Protein AF-A0A7K1BAT6-F1 (afdb_monomer_lite)

pLDDT: mean 83.63, std 21.94, range [30.84, 98.62]

Radius of gyration: 28.7 Å; chains: 1; bounding box: 56×89×95 Å

Secondary structure (DSSP, 8-state):
----------------------------PPP-------SS-S-SSPPPHHHHHHHHHHHHHHHTT---S---HHHHHHHHHHHHHT--HHHHHHH-TT--HHHHHHHHHHHHHHHHHHHHHHHHHHH---HHHHHHHHHHHTTT-HHHHHHHHTTTT-HHHHHHHHHHHHHHHHHHHHHHHHHHHHHHHTTT-HHHHHHHHHHH--TTS-SGGG-TT---SSGGG--HHHHHHHHT--HHHHHT--

Sequence (246 aa):
MSTRIIEPTQRRSSSTRAVAGARTTRPTVPPVQVEVASPWSGRQAPCTDAEELAFVAELEVLSGDHDVEQFERRDVTVLITALRCGLTPDELLAQAPGVKPHHLLAAHRELEGRRLLAEHAWRTIALDPSPLAFETFAPCAAELLPAVVSQLVTVMHDTPRLVAATEDAVEQVTRTTRRVQMLERRLAESLGDPHRSREIGTLLYDVRGQGAWSLPTYLPPRVGTLVPLRLAALLGDDITAVRRAS

Foldseek 3Di:
DDDDDDDDDDDDDDDDDDPPPPPPDDPPPPPDPLPPPDPADALSFADFPVLLVVQLVVLPVQCPPPDLQDADPVLLVLLLSCRLRSHHPVSSCVVPVPHRSSRNNSSQVLLVVLLVLLVVLLVQCLVPVALVSLVVRLLSVCLQQVPLSVVLVVCSVPSVVSNVSSPVLVVLLVVLQVVLVVLSVQLVVCVVPSSSNSVSRVQQDDPVLNHSLSPNSHRDPGSNSDDPSSSCSSVVNPVVVVVVVD

Structure (mmCIF, N/CA/C/O backbone):
data_AF-A0A7K1BAT6-F1
#
_entry.id   AF-A0A7K1BAT6-F1
#
loop_
_atom_site.group_PDB
_atom_site.id
_atom_site.type_symbol
_atom_site.label_atom_id
_atom_site.label_alt_id
_atom_site.label_comp_id
_atom_site.label_asym_id
_atom_site.label_entity_id
_atom_site.label_seq_id
_atom_site.pdbx_PDB_ins_code
_atom_site.Cartn_x
_atom_site.Cartn_y
_atom_site.Cartn_z
_atom_site.occupancy
_atom_site.B_iso_or_equiv
_atom_site.auth_seq_id
_atom_site.auth_comp_id
_atom_site.auth_asym_id
_atom_site.auth_atom_id
_atom_site.pdbx_PDB_model_num
ATOM 1 N N . MET A 1 1 ? -31.871 66.823 -68.679 1.00 35.50 1 MET A N 1
ATOM 2 C CA . MET A 1 1 ? -31.932 68.111 -67.954 1.00 35.50 1 MET A CA 1
ATOM 3 C C . MET A 1 1 ? -31.509 67.831 -66.517 1.00 35.50 1 MET A C 1
ATOM 5 O O . MET A 1 1 ? -32.155 67.008 -65.891 1.00 35.50 1 MET A O 1
ATOM 9 N N . SER A 1 2 ? -30.250 68.132 -66.157 1.00 30.84 2 SER A N 1
ATOM 10 C CA . SER A 1 2 ? -29.861 69.228 -65.227 1.00 30.84 2 SER A CA 1
ATOM 11 C C . SER A 1 2 ? -30.688 69.197 -63.938 1.00 30.84 2 SER A C 1
ATOM 13 O O . SER A 1 2 ? -31.898 69.328 -64.027 1.00 30.84 2 SER A O 1
ATOM 15 N N . THR A 1 3 ? -30.148 68.967 -62.737 1.00 31.91 3 THR A N 1
ATOM 16 C CA . THR A 1 3 ? -29.016 69.638 -62.046 1.00 31.91 3 THR A CA 1
ATOM 17 C C . THR A 1 3 ? -28.682 68.789 -60.793 1.00 31.91 3 THR A C 1
ATOM 19 O O . THR A 1 3 ? -29.608 68.316 -60.150 1.00 31.91 3 THR A O 1
ATOM 22 N N . ARG A 1 4 ? -27.450 68.342 -60.499 1.00 32.19 4 ARG A N 1
ATOM 23 C CA . ARG A 1 4 ? -26.239 69.028 -59.987 1.00 32.19 4 ARG A CA 1
ATOM 24 C C . ARG A 1 4 ? -26.256 69.443 -58.482 1.00 32.19 4 ARG A C 1
ATOM 26 O O . ARG A 1 4 ? -26.903 70.416 -58.135 1.00 32.19 4 ARG A O 1
ATOM 33 N N . ILE A 1 5 ? -25.346 68.786 -57.732 1.00 34.28 5 ILE A N 1
ATOM 34 C CA . ILE A 1 5 ? -24.382 69.277 -56.701 1.00 34.28 5 ILE A CA 1
ATOM 35 C C . ILE A 1 5 ? -24.845 69.435 -55.220 1.00 34.28 5 ILE A C 1
ATOM 37 O O . ILE A 1 5 ? -25.839 70.090 -54.935 1.00 34.28 5 ILE A O 1
ATOM 41 N N . ILE A 1 6 ? -23.992 68.920 -54.306 1.00 34.94 6 ILE A N 1
ATOM 42 C CA . ILE A 1 6 ? -23.336 69.558 -53.119 1.00 34.94 6 ILE A CA 1
ATOM 43 C C . ILE A 1 6 ? -23.386 68.658 -51.851 1.00 34.94 6 ILE A C 1
ATOM 45 O O . ILE A 1 6 ? -24.377 68.635 -51.131 1.00 34.94 6 ILE A O 1
ATOM 49 N N . GLU A 1 7 ? -22.277 67.964 -51.547 1.00 35.50 7 GLU A N 1
ATOM 50 C CA . GLU A 1 7 ? -21.770 67.726 -50.167 1.00 35.50 7 GLU A CA 1
ATOM 51 C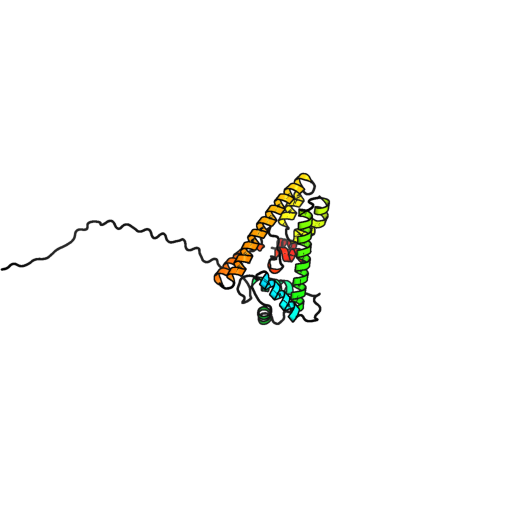 C . GLU A 1 7 ? -21.131 69.034 -49.628 1.00 35.50 7 GLU A C 1
ATOM 53 O O . GLU A 1 7 ? -20.790 69.851 -50.487 1.00 35.50 7 GLU A O 1
ATOM 58 N N . PRO A 1 8 ? -20.825 69.271 -48.318 1.00 46.69 8 PRO A N 1
ATOM 59 C CA . PRO A 1 8 ? -20.655 68.328 -47.187 1.00 46.69 8 PRO A CA 1
ATOM 60 C C . PRO A 1 8 ? -21.167 68.858 -45.805 1.00 46.69 8 PRO A C 1
ATOM 62 O O . PRO A 1 8 ? -21.699 69.960 -45.694 1.00 46.69 8 PRO A O 1
ATOM 65 N N . THR A 1 9 ? -20.865 68.125 -44.715 1.00 32.06 9 THR A N 1
ATOM 66 C CA . THR A 1 9 ? -20.215 68.612 -43.455 1.00 32.06 9 THR A CA 1
ATOM 67 C C . THR A 1 9 ? -20.871 68.160 -42.128 1.00 32.06 9 THR A C 1
ATOM 69 O O . THR A 1 9 ? -21.926 68.624 -41.724 1.00 32.06 9 THR A O 1
ATOM 72 N N . GLN A 1 10 ? -20.121 67.294 -41.433 1.00 32.94 10 GLN A N 1
ATOM 73 C CA . GLN A 1 10 ? -19.913 67.115 -39.982 1.00 32.94 10 GLN A CA 1
ATOM 74 C C . GLN A 1 10 ? -21.056 66.851 -38.975 1.00 32.94 10 GLN A C 1
ATOM 76 O O . GLN A 1 10 ? -21.812 67.719 -38.564 1.00 32.94 10 GLN A O 1
ATOM 81 N N . ARG A 1 11 ? -20.930 65.644 -38.396 1.00 34.03 11 ARG A N 1
ATOM 82 C CA . ARG A 1 11 ? -20.866 65.302 -36.958 1.00 34.03 11 ARG A CA 1
ATOM 83 C C . ARG A 1 11 ? -21.860 65.990 -36.013 1.00 34.03 11 ARG A C 1
ATOM 85 O O . ARG A 1 11 ? -21.594 67.073 -35.504 1.00 34.03 11 ARG A O 1
ATOM 92 N N . ARG A 1 12 ? -22.788 65.182 -35.489 1.00 32.03 12 ARG A N 1
ATOM 93 C CA . ARG A 1 12 ? -22.928 65.036 -34.032 1.00 32.03 12 ARG A CA 1
ATOM 94 C C . ARG A 1 12 ? -23.423 63.646 -33.642 1.00 32.03 12 ARG A C 1
ATOM 96 O O . ARG A 1 12 ? -24.387 63.115 -34.178 1.00 32.03 12 ARG A O 1
ATOM 103 N N . SER A 1 13 ? -22.668 63.083 -32.713 1.00 34.34 13 SER A N 1
ATOM 104 C CA . SER A 1 13 ? -22.773 61.777 -32.087 1.00 34.34 13 SER A CA 1
ATOM 105 C C . SER A 1 13 ? -24.175 61.475 -31.567 1.00 34.34 13 SER A C 1
ATOM 107 O O . SER A 1 13 ? -24.730 62.254 -30.799 1.00 34.34 13 SER A O 1
ATOM 109 N N . SER A 1 14 ? -24.706 60.305 -31.918 1.00 34.16 14 SER A N 1
ATOM 110 C CA . SER A 1 14 ? -25.836 59.692 -31.222 1.00 34.16 14 SER A CA 1
ATOM 111 C C . SER A 1 14 ? -25.469 58.254 -30.875 1.00 34.16 14 SER A C 1
ATOM 113 O O . SER A 1 14 ? -25.331 57.384 -31.731 1.00 34.16 14 SER A O 1
ATOM 115 N N . SER A 1 15 ? -25.218 58.087 -29.579 1.00 35.88 15 SER A N 1
ATOM 116 C CA . SER A 1 15 ? -25.031 56.855 -28.821 1.00 35.88 15 SER A CA 1
ATOM 117 C C . SER A 1 15 ? -25.858 55.688 -29.367 1.00 35.88 15 SER A C 1
ATOM 119 O O . SER A 1 15 ? -27.083 55.683 -29.254 1.00 35.88 15 SER A O 1
ATOM 121 N N . THR A 1 16 ? -25.182 54.684 -29.932 1.00 36.38 16 THR A N 1
ATOM 122 C CA . THR A 1 16 ? -25.781 53.373 -30.189 1.00 36.38 16 THR A CA 1
ATOM 123 C C . THR A 1 16 ? -25.205 52.382 -29.190 1.00 36.38 16 THR A C 1
ATOM 125 O O . THR A 1 16 ? -24.005 52.127 -29.129 1.00 36.38 16 THR A O 1
ATOM 128 N N . ARG A 1 17 ? -26.118 51.875 -28.370 1.00 37.28 17 ARG A N 1
ATOM 129 C CA . ARG A 1 17 ? -25.975 50.883 -27.311 1.00 37.28 17 ARG A CA 1
ATOM 130 C C . ARG A 1 17 ? -25.356 49.598 -27.883 1.00 37.28 17 ARG A C 1
ATOM 132 O O . ARG A 1 17 ? -26.054 48.806 -28.508 1.00 37.28 17 ARG A O 1
ATOM 139 N N . ALA A 1 18 ? -24.057 49.386 -27.680 1.00 34.47 18 ALA A N 1
ATOM 140 C CA . ALA A 1 18 ? -23.429 48.094 -27.939 1.00 34.47 18 ALA A CA 1
ATOM 141 C C . ALA A 1 18 ? -23.665 47.190 -26.724 1.00 34.47 18 ALA A C 1
ATOM 143 O O . ALA A 1 18 ? -23.174 47.451 -25.626 1.00 34.47 18 ALA A O 1
ATOM 144 N N . VAL A 1 19 ? -24.470 46.148 -26.920 1.00 39.31 19 VAL A N 1
ATOM 145 C CA . VAL A 1 19 ? -24.666 45.065 -25.957 1.00 39.31 19 VAL A CA 1
ATOM 146 C C . VAL A 1 19 ? -23.316 44.384 -25.757 1.00 39.31 19 VAL A C 1
ATOM 148 O O . VAL A 1 19 ? -22.796 43.732 -26.662 1.00 39.31 19 VAL A O 1
ATOM 151 N N . ALA A 1 20 ? -22.733 44.568 -24.575 1.00 34.16 20 ALA A N 1
ATOM 152 C CA . ALA A 1 20 ? -21.575 43.816 -24.132 1.00 34.16 20 ALA A CA 1
ATOM 153 C C . ALA A 1 20 ? -21.983 42.342 -24.011 1.00 34.16 20 ALA A C 1
ATOM 155 O O . ALA A 1 20 ? -22.603 41.929 -23.032 1.00 34.16 20 ALA A O 1
ATOM 156 N N . GLY A 1 21 ? -21.657 41.549 -25.031 1.00 36.16 21 GLY A N 1
ATOM 157 C CA . GLY A 1 21 ? -21.620 40.101 -24.912 1.00 36.16 21 GLY A CA 1
ATOM 158 C C . GLY A 1 21 ? -20.542 39.754 -23.896 1.00 36.16 21 GLY A C 1
ATOM 159 O O . GLY A 1 21 ? -19.356 39.748 -24.225 1.00 36.16 21 GLY A O 1
ATOM 160 N N . ALA A 1 22 ? -20.952 39.521 -22.651 1.00 37.78 22 ALA A N 1
ATOM 161 C CA . ALA A 1 22 ? -20.097 38.977 -21.616 1.00 37.78 22 ALA A CA 1
ATOM 162 C C . ALA A 1 22 ? -19.615 37.598 -22.082 1.00 37.78 22 ALA A C 1
ATOM 164 O O . ALA A 1 22 ? -20.299 36.589 -21.924 1.00 37.78 22 ALA A O 1
ATOM 165 N N . ARG A 1 23 ? -18.433 37.556 -22.704 1.00 42.53 23 ARG A N 1
ATOM 166 C CA . ARG A 1 23 ? -17.649 36.330 -22.817 1.00 42.53 23 ARG A CA 1
ATOM 167 C C . ARG A 1 23 ? -17.314 35.925 -21.391 1.00 42.53 23 ARG A C 1
ATOM 169 O O . ARG A 1 23 ? -16.384 36.460 -20.797 1.00 42.53 23 ARG A O 1
ATOM 176 N N . THR A 1 24 ? -18.101 35.010 -20.837 1.00 39.34 24 THR A N 1
ATOM 177 C CA . THR A 1 24 ? -17.742 34.278 -19.630 1.00 39.34 24 THR A CA 1
ATOM 178 C C . THR A 1 24 ? -16.468 33.511 -19.962 1.00 39.34 24 THR A C 1
ATOM 180 O O . THR A 1 24 ? -16.500 32.456 -20.596 1.00 39.34 24 THR A O 1
ATOM 183 N N . THR A 1 25 ? -15.318 34.089 -19.625 1.00 44.50 25 THR A N 1
ATOM 184 C CA . THR A 1 25 ? -14.053 33.369 -19.617 1.00 44.50 25 THR A CA 1
ATOM 185 C C . THR A 1 25 ? -14.238 32.216 -18.645 1.00 44.50 25 THR A C 1
ATOM 187 O O . THR A 1 25 ? -14.434 32.432 -17.449 1.00 44.50 25 THR A O 1
ATOM 190 N N . ARG A 1 26 ? -14.256 30.978 -19.163 1.00 43.03 26 ARG A N 1
ATOM 191 C CA . ARG A 1 26 ? -14.139 29.794 -18.308 1.00 43.03 26 ARG A CA 1
ATOM 192 C C . ARG A 1 26 ? -12.934 30.035 -17.397 1.00 43.03 26 ARG A C 1
ATOM 194 O O . ARG A 1 26 ? -11.891 30.417 -17.932 1.00 43.03 26 ARG A O 1
ATOM 201 N N . PRO A 1 27 ? -13.050 29.846 -16.073 1.00 41.28 27 PRO A N 1
ATOM 202 C CA . PRO A 1 27 ? -11.877 29.876 -15.224 1.00 41.28 27 PRO A CA 1
ATOM 203 C C . PRO A 1 27 ? -10.922 28.807 -15.753 1.00 41.28 27 PRO A C 1
ATOM 205 O O . PRO A 1 27 ? -11.223 27.614 -15.726 1.00 41.28 27 PRO A O 1
ATOM 208 N N . THR A 1 28 ? -9.807 29.249 -16.329 1.00 43.84 28 THR A N 1
ATOM 209 C CA . THR A 1 28 ? -8.662 28.395 -16.612 1.00 43.84 28 THR A CA 1
ATOM 210 C C . THR A 1 28 ? -8.191 27.886 -15.266 1.00 43.84 28 THR A C 1
ATOM 212 O O . THR A 1 28 ? -7.603 28.637 -14.489 1.00 43.84 28 THR A O 1
ATOM 215 N N . VAL A 1 29 ? -8.523 26.630 -14.970 1.00 51.09 29 VAL A N 1
ATOM 216 C CA . VAL A 1 29 ? -7.901 25.892 -13.875 1.00 51.09 29 VAL A CA 1
ATOM 217 C C . VAL A 1 29 ? -6.394 25.988 -14.127 1.00 51.09 29 VAL A C 1
ATOM 219 O O . VAL A 1 29 ? -5.963 25.645 -15.233 1.00 51.09 29 VAL A O 1
ATOM 222 N N . PRO A 1 30 ? -5.601 26.542 -13.193 1.00 44.84 30 PRO A N 1
ATOM 223 C CA . PRO A 1 30 ? -4.157 26.572 -13.365 1.00 44.84 30 PRO A CA 1
ATOM 224 C C . PRO A 1 30 ? -3.672 25.134 -13.590 1.00 44.84 30 PRO A C 1
ATOM 226 O O . PRO A 1 30 ? -4.232 24.218 -12.981 1.00 44.84 30 PRO A O 1
ATOM 229 N N . PRO A 1 31 ? -2.682 24.904 -14.471 1.00 44.91 31 PRO A N 1
ATOM 230 C CA . PRO A 1 31 ? -2.140 23.567 -14.653 1.00 44.91 31 PRO A CA 1
ATOM 231 C C . PRO A 1 31 ? -1.699 23.054 -13.284 1.00 44.91 31 PRO A C 1
ATOM 233 O O . PRO A 1 31 ? -0.915 23.716 -12.599 1.00 44.91 31 PRO A O 1
ATOM 236 N N . VAL A 1 32 ? -2.251 21.912 -12.865 1.00 48.56 32 VAL A N 1
ATOM 237 C CA . VAL A 1 32 ? -1.780 21.202 -11.675 1.00 48.56 32 VAL A CA 1
ATOM 238 C C . VAL A 1 32 ? -0.284 21.006 -11.887 1.00 48.56 32 VAL A C 1
ATOM 240 O O . VAL A 1 32 ? 0.120 20.381 -12.868 1.00 48.56 32 VAL A O 1
ATOM 243 N N . GLN A 1 33 ? 0.546 21.621 -11.043 1.00 47.25 33 GLN A N 1
ATOM 244 C CA . GLN A 1 33 ? 1.983 21.386 -11.088 1.00 47.25 33 GLN A CA 1
ATOM 245 C C . GLN A 1 33 ? 2.201 19.914 -10.740 1.00 47.25 33 GLN A C 1
ATOM 247 O O . GLN A 1 33 ? 2.019 19.498 -9.600 1.00 47.25 33 GLN A O 1
ATOM 252 N N . VAL A 1 34 ? 2.511 19.122 -11.764 1.00 51.53 34 VAL A N 1
ATOM 253 C CA . VAL A 1 34 ? 2.829 17.702 -11.644 1.00 51.53 34 VAL A CA 1
ATOM 254 C C . VAL A 1 34 ? 4.241 17.608 -11.069 1.00 51.53 34 VAL A C 1
ATOM 256 O O . VAL A 1 34 ? 5.221 17.574 -11.807 1.00 51.53 34 VAL A O 1
ATOM 259 N N . GLU A 1 35 ? 4.355 17.619 -9.744 1.00 53.50 35 GLU A N 1
ATOM 260 C CA . GLU A 1 35 ? 5.605 17.337 -9.033 1.00 53.50 35 GLU A CA 1
ATOM 261 C C . GLU A 1 35 ? 5.638 15.856 -8.639 1.00 53.50 35 GLU A C 1
ATOM 263 O O . GLU A 1 35 ? 5.532 15.498 -7.470 1.00 53.50 35 GLU A O 1
ATOM 268 N N . VAL A 1 36 ? 5.814 14.959 -9.614 1.00 52.50 36 VAL A N 1
ATOM 269 C CA . VAL A 1 36 ? 6.407 13.655 -9.290 1.00 52.50 36 VAL A CA 1
ATOM 270 C C . VAL A 1 36 ? 7.905 13.911 -9.188 1.00 52.50 36 VAL A C 1
ATOM 272 O O . VAL A 1 36 ? 8.627 13.864 -10.177 1.00 52.50 36 VAL A O 1
ATOM 275 N N . ALA A 1 37 ? 8.371 14.307 -8.003 1.00 52.00 37 ALA A N 1
ATOM 276 C CA . ALA A 1 37 ? 9.799 14.452 -7.745 1.00 52.00 37 ALA A CA 1
ATOM 277 C C . ALA A 1 37 ? 10.422 13.054 -7.763 1.00 52.00 37 ALA A C 1
ATOM 279 O O . ALA A 1 37 ? 10.448 12.349 -6.755 1.00 52.00 37 ALA A O 1
ATOM 280 N N . SER A 1 38 ? 10.879 12.642 -8.938 1.00 64.56 38 SER A N 1
ATOM 281 C CA . SER A 1 38 ? 11.686 11.452 -9.107 1.00 64.56 38 SER A CA 1
ATOM 282 C C . SER A 1 38 ? 12.944 11.800 -9.890 1.00 64.56 38 SER A C 1
ATOM 284 O O . SER A 1 38 ? 12.857 12.516 -10.890 1.00 64.56 38 SER A O 1
ATOM 286 N N . PRO A 1 39 ? 14.116 11.288 -9.476 1.00 67.56 39 PRO A N 1
ATOM 287 C CA . PRO A 1 39 ? 15.330 11.394 -10.274 1.00 67.56 39 PRO A CA 1
ATOM 288 C C . PRO A 1 39 ? 15.266 10.560 -11.566 1.00 67.56 39 PRO A C 1
ATOM 290 O O . PRO A 1 39 ? 16.213 10.601 -12.347 1.00 67.56 39 PRO A O 1
ATOM 293 N N . TRP A 1 40 ? 14.198 9.783 -11.789 1.00 80.06 40 TRP A N 1
ATOM 294 C CA . TRP A 1 40 ? 14.102 8.818 -12.883 1.00 80.06 40 TRP A CA 1
ATOM 295 C C . TRP A 1 40 ? 13.199 9.278 -14.020 1.00 80.06 40 TRP A C 1
ATOM 297 O O . TRP A 1 40 ? 12.115 9.829 -13.807 1.00 80.06 40 TRP A O 1
ATOM 307 N N . SER A 1 41 ? 13.623 8.993 -15.249 1.00 78.75 41 SER A N 1
ATOM 308 C CA . SER A 1 41 ? 12.939 9.359 -16.487 1.00 78.75 41 SER A CA 1
ATOM 309 C C . SER A 1 41 ? 11.839 8.356 -16.854 1.00 78.75 41 SER A C 1
ATOM 311 O O . SER A 1 41 ? 11.892 7.731 -17.908 1.00 78.75 41 SER A O 1
ATOM 313 N N . GLY A 1 42 ? 10.851 8.186 -15.971 1.00 79.38 42 GLY A N 1
ATOM 314 C CA . GLY A 1 42 ? 9.664 7.353 -16.209 1.00 79.38 42 GLY A CA 1
ATOM 315 C C . GLY A 1 42 ? 8.466 8.112 -16.784 1.00 79.38 42 GLY A C 1
ATOM 316 O O . GLY A 1 42 ? 8.535 9.318 -17.047 1.00 79.38 42 GLY A O 1
ATOM 317 N N . ARG A 1 43 ? 7.317 7.425 -16.891 1.00 84.38 43 ARG A N 1
ATOM 318 C CA . ARG A 1 43 ? 6.019 8.008 -17.300 1.00 84.38 43 ARG A CA 1
ATOM 319 C C . ARG A 1 43 ? 5.584 9.178 -16.405 1.00 84.38 43 ARG A C 1
ATOM 321 O O . ARG A 1 43 ? 4.790 10.019 -16.838 1.00 84.38 43 ARG A O 1
ATOM 328 N N . GLN A 1 44 ? 6.152 9.270 -15.199 1.00 81.25 44 GLN A N 1
ATOM 329 C CA . GLN A 1 44 ? 5.767 10.206 -14.135 1.00 81.25 44 GLN A CA 1
ATOM 330 C C . GLN A 1 44 ? 4.332 9.957 -13.653 1.00 81.25 44 GLN A C 1
ATOM 332 O O . GLN A 1 44 ? 3.609 10.876 -13.279 1.00 81.25 44 GLN A O 1
ATOM 337 N N . ALA A 1 45 ? 3.909 8.697 -13.702 1.00 89.44 45 ALA A N 1
ATOM 338 C CA . ALA A 1 45 ? 2.681 8.203 -13.107 1.00 89.44 45 ALA A CA 1
ATOM 339 C C . ALA A 1 45 ? 2.959 6.793 -12.574 1.00 89.44 45 ALA A C 1
ATOM 341 O O . ALA A 1 45 ? 3.735 6.078 -13.215 1.00 89.44 45 ALA A O 1
ATOM 342 N N . PRO A 1 46 ? 2.338 6.376 -11.460 1.00 93.50 46 PRO A N 1
ATOM 343 C CA . PRO A 1 46 ? 2.597 5.059 -10.904 1.00 93.50 46 PRO A CA 1
ATOM 344 C C . PRO A 1 46 ? 2.233 3.905 -11.846 1.00 93.50 46 PRO A C 1
ATOM 346 O O . PRO A 1 46 ? 1.462 4.068 -12.797 1.00 93.50 46 PRO A O 1
ATOM 349 N N . CYS A 1 47 ? 2.784 2.729 -11.562 1.00 94.81 47 CYS A N 1
ATOM 350 C CA . CYS A 1 47 ? 2.368 1.467 -12.145 1.00 94.81 47 CYS A CA 1
ATOM 351 C C . CYS A 1 47 ? 0.933 1.150 -11.720 1.00 94.81 47 CYS A C 1
ATOM 353 O O . CYS A 1 47 ? 0.537 1.286 -10.553 1.00 94.81 47 CYS A O 1
ATOM 355 N N . THR A 1 48 ? 0.172 0.667 -12.689 1.00 96.50 48 THR A N 1
ATOM 356 C CA . THR A 1 48 ? -1.078 -0.053 -12.456 1.00 96.50 48 THR A CA 1
ATOM 357 C C . THR A 1 48 ? -0.815 -1.385 -11.748 1.00 96.50 48 THR A C 1
ATOM 359 O O . THR A 1 48 ? 0.329 -1.811 -11.586 1.00 96.50 48 THR A O 1
ATOM 362 N N . ASP A 1 49 ? -1.881 -2.055 -11.316 1.00 96.12 49 ASP A N 1
ATOM 363 C CA . ASP A 1 49 ? -1.800 -3.408 -10.758 1.00 96.12 49 ASP A CA 1
ATOM 364 C C . ASP A 1 49 ? -1.195 -4.416 -11.750 1.00 96.12 49 ASP A C 1
ATOM 366 O O . ASP A 1 49 ? -0.314 -5.190 -11.384 1.00 96.12 49 ASP A O 1
ATOM 370 N N . ALA A 1 50 ? -1.617 -4.362 -13.013 1.00 97.12 50 ALA A N 1
ATOM 371 C CA . ALA A 1 50 ? -1.124 -5.219 -14.081 1.00 97.12 50 ALA A CA 1
ATOM 372 C C . ALA A 1 50 ? 0.357 -4.962 -14.389 1.00 97.12 50 ALA A C 1
ATOM 374 O O . ALA A 1 50 ? 1.110 -5.908 -14.608 1.00 97.12 50 ALA A O 1
ATOM 375 N N . GLU A 1 51 ? 0.790 -3.700 -14.377 1.00 97.31 51 GLU A N 1
ATOM 376 C CA . GLU A 1 51 ? 2.198 -3.346 -14.589 1.00 97.31 51 GLU A CA 1
ATOM 377 C C . GLU A 1 51 ? 3.082 -3.759 -13.413 1.00 97.31 51 GLU A C 1
ATOM 379 O O . GLU A 1 51 ? 4.181 -4.248 -13.638 1.00 97.31 51 GLU A O 1
ATOM 384 N N . GLU A 1 52 ? 2.619 -3.611 -12.168 1.00 98.31 52 GLU A N 1
ATOM 385 C CA . GLU A 1 52 ? 3.358 -4.110 -11.000 1.00 98.31 52 GLU A CA 1
ATOM 386 C C . GLU A 1 52 ? 3.504 -5.637 -11.050 1.00 98.31 52 GLU A C 1
ATOM 388 O O . GLU A 1 52 ? 4.585 -6.161 -10.792 1.00 98.31 52 GLU A O 1
ATOM 393 N N . LEU A 1 53 ? 2.450 -6.353 -11.450 1.00 98.19 53 LEU A N 1
ATOM 394 C CA . LEU A 1 53 ? 2.503 -7.803 -11.629 1.00 98.19 53 LEU A CA 1
ATOM 395 C C . LEU A 1 53 ? 3.485 -8.209 -12.740 1.00 98.19 53 LEU A C 1
ATOM 397 O O . LEU A 1 53 ? 4.277 -9.129 -12.547 1.00 98.19 53 LEU A O 1
ATOM 401 N N . ALA A 1 54 ? 3.471 -7.508 -13.877 1.00 98.25 54 ALA A N 1
ATOM 402 C CA . ALA A 1 54 ? 4.423 -7.737 -14.962 1.00 98.25 54 ALA A CA 1
ATOM 403 C C . ALA A 1 54 ? 5.868 -7.439 -14.530 1.00 98.25 54 ALA A C 1
ATOM 405 O O . ALA A 1 54 ? 6.765 -8.230 -14.809 1.00 98.25 54 ALA A O 1
ATOM 406 N N . PHE A 1 55 ? 6.076 -6.349 -13.787 1.00 98.25 55 PHE A N 1
ATOM 407 C CA . PHE A 1 55 ? 7.374 -5.969 -13.233 1.00 98.25 55 PHE A CA 1
ATOM 408 C C . PHE A 1 55 ? 7.943 -7.076 -12.338 1.00 98.25 55 PHE A C 1
ATOM 410 O O . PHE A 1 55 ? 9.100 -7.457 -12.485 1.00 98.25 55 PHE A O 1
ATOM 417 N N . VAL A 1 56 ? 7.127 -7.630 -11.435 1.00 97.94 56 VAL A N 1
ATOM 418 C CA . VAL A 1 56 ? 7.544 -8.731 -10.552 1.00 97.94 56 VAL A CA 1
ATOM 419 C C . VAL A 1 56 ? 7.843 -10.000 -11.350 1.00 97.94 56 VAL A C 1
ATOM 421 O O . VAL A 1 56 ? 8.882 -10.613 -11.123 1.00 97.94 56 VAL A O 1
ATOM 424 N N . ALA A 1 57 ? 6.991 -10.368 -12.310 1.00 98.06 57 ALA A N 1
ATOM 425 C CA . ALA A 1 57 ? 7.208 -11.549 -13.148 1.00 98.06 57 ALA A CA 1
ATOM 426 C C . ALA A 1 57 ? 8.519 -11.461 -13.950 1.00 98.06 57 ALA A C 1
ATOM 428 O O . ALA A 1 57 ? 9.248 -12.440 -14.093 1.00 98.06 57 ALA A O 1
ATOM 429 N N . GLU A 1 58 ? 8.860 -10.277 -14.451 1.00 97.88 58 GLU A N 1
ATOM 430 C CA . GLU A 1 58 ? 10.119 -10.054 -15.154 1.00 97.88 58 GLU A CA 1
ATOM 431 C C . GLU A 1 58 ? 11.323 -10.064 -14.199 1.00 97.88 58 GLU A C 1
ATOM 433 O O . GLU A 1 58 ? 12.354 -10.649 -14.530 1.00 97.88 58 GLU A O 1
ATOM 438 N N . LEU A 1 59 ? 11.192 -9.537 -12.974 1.00 96.88 59 LEU A N 1
ATOM 439 C CA . LEU A 1 59 ? 12.223 -9.714 -11.946 1.00 96.88 59 LEU A CA 1
ATOM 440 C C . LEU A 1 59 ? 12.461 -11.189 -11.601 1.00 96.88 59 LEU A C 1
ATOM 442 O O . LEU A 1 59 ? 13.608 -11.562 -11.358 1.00 96.88 59 LEU A O 1
ATOM 446 N N . GLU A 1 60 ? 11.426 -12.031 -11.587 1.00 96.19 60 GLU A N 1
ATOM 447 C CA . GLU A 1 60 ? 11.570 -13.480 -11.388 1.00 96.19 60 GLU A CA 1
ATOM 448 C C . GLU A 1 60 ? 12.405 -14.117 -12.501 1.00 96.19 60 GLU A C 1
ATOM 450 O O . GLU A 1 60 ? 13.346 -14.856 -12.212 1.00 96.19 60 GLU A O 1
ATOM 455 N N . VAL A 1 61 ? 12.140 -13.759 -13.760 1.00 96.31 61 VAL A N 1
ATOM 456 C CA . VAL A 1 61 ? 12.939 -14.219 -14.907 1.00 96.31 61 VAL A CA 1
ATOM 457 C C . VAL A 1 61 ? 14.391 -13.742 -14.802 1.00 96.31 61 VAL A C 1
ATOM 459 O O . VAL A 1 61 ? 15.314 -14.537 -14.977 1.00 96.31 61 VAL A O 1
ATOM 462 N N . LEU A 1 62 ? 14.609 -12.463 -14.483 1.00 95.00 62 LEU A N 1
ATOM 463 C CA . LEU A 1 62 ? 15.943 -11.860 -14.376 1.00 95.00 62 LEU A CA 1
ATOM 464 C C . LEU A 1 62 ? 16.748 -12.365 -13.170 1.00 95.00 62 LEU A C 1
ATOM 466 O O . LEU A 1 62 ? 17.976 -12.284 -13.174 1.00 95.00 62 LEU A O 1
ATOM 470 N N . SER A 1 63 ? 16.076 -12.858 -12.129 1.00 93.69 63 SER A N 1
ATOM 471 C CA . SER A 1 63 ? 16.729 -13.387 -10.927 1.00 93.69 63 SER A CA 1
ATOM 472 C C . SER A 1 63 ? 17.264 -14.806 -11.125 1.00 93.69 63 SER A C 1
ATOM 474 O O . SER A 1 63 ? 18.228 -15.176 -10.457 1.00 93.69 63 SER A O 1
ATOM 476 N N . GLY A 1 64 ? 16.689 -15.583 -12.052 1.00 90.56 64 GLY A N 1
ATOM 477 C CA . GLY A 1 64 ? 17.101 -16.964 -12.309 1.00 90.56 64 GLY A CA 1
ATOM 478 C C . GLY A 1 64 ? 17.126 -17.806 -11.028 1.00 90.56 64 GLY A C 1
ATOM 479 O O . GLY A 1 64 ? 16.191 -17.758 -10.234 1.00 90.56 64 GLY A O 1
ATOM 480 N N . ASP A 1 65 ? 18.227 -18.531 -10.808 1.00 86.62 65 ASP A N 1
ATOM 481 C CA . ASP A 1 65 ? 18.437 -19.391 -9.630 1.00 86.62 65 ASP A CA 1
ATOM 482 C C . ASP A 1 65 ? 19.080 -18.656 -8.435 1.00 86.62 65 ASP A C 1
ATOM 484 O O . ASP A 1 65 ? 19.606 -19.289 -7.517 1.00 86.62 65 ASP A O 1
ATOM 488 N N . HIS A 1 66 ? 19.146 -17.321 -8.457 1.00 83.44 66 HIS A N 1
ATOM 489 C CA . HIS A 1 66 ? 19.740 -16.575 -7.350 1.00 83.44 66 HIS A CA 1
ATOM 490 C C . HIS A 1 66 ? 18.898 -16.675 -6.081 1.00 83.44 66 HIS A C 1
ATOM 492 O O . HIS A 1 66 ? 17.669 -16.710 -6.124 1.00 83.44 66 HIS A O 1
ATOM 498 N N . ASP A 1 67 ? 19.589 -16.677 -4.943 1.00 71.88 67 ASP A N 1
ATOM 499 C CA . ASP A 1 67 ? 18.951 -16.594 -3.640 1.00 71.88 67 ASP A CA 1
ATOM 500 C C . ASP A 1 67 ? 18.213 -15.249 -3.502 1.00 71.88 67 ASP A C 1
ATOM 502 O O . ASP A 1 67 ? 18.769 -14.174 -3.748 1.00 71.88 67 ASP A O 1
ATOM 506 N N . VAL A 1 68 ? 16.937 -15.334 -3.141 1.00 71.00 68 VAL A N 1
ATOM 507 C CA . VAL A 1 68 ? 15.974 -14.227 -3.045 1.00 71.00 68 VAL A CA 1
ATOM 508 C C . VAL A 1 68 ? 15.616 -13.923 -1.588 1.00 71.00 68 VAL A C 1
ATOM 510 O O . VAL A 1 68 ? 14.539 -13.401 -1.308 1.00 71.00 68 VAL A O 1
ATOM 513 N N . GLU A 1 69 ? 16.510 -14.241 -0.652 1.00 74.50 69 GLU A N 1
ATOM 514 C CA . GLU A 1 69 ? 16.318 -13.988 0.783 1.00 74.50 69 GLU A CA 1
ATOM 515 C C . GLU A 1 69 ? 16.973 -12.689 1.283 1.00 74.50 69 GLU A C 1
ATOM 517 O O . GLU A 1 69 ? 16.731 -12.267 2.413 1.00 74.50 69 GLU A O 1
ATOM 522 N N . GLN A 1 70 ? 17.796 -12.021 0.465 1.00 85.12 70 GLN A N 1
ATOM 523 C CA . GLN A 1 70 ? 18.582 -10.861 0.901 1.00 85.12 70 GLN A CA 1
ATOM 524 C C . GLN A 1 70 ? 18.282 -9.601 0.087 1.00 85.12 70 GLN A C 1
ATOM 526 O O . GLN A 1 70 ? 18.321 -9.600 -1.143 1.00 85.12 70 GLN A O 1
ATOM 531 N N . PHE A 1 71 ? 18.040 -8.500 0.797 1.00 93.56 71 PHE A N 1
ATOM 532 C CA . PHE A 1 71 ? 17.944 -7.154 0.240 1.00 93.56 71 PHE A CA 1
ATOM 533 C C . PHE A 1 71 ? 18.381 -6.110 1.276 1.00 93.56 71 PHE A C 1
ATOM 535 O O . PHE A 1 71 ? 18.415 -6.367 2.480 1.00 93.56 71 PHE A O 1
ATOM 542 N N . GLU A 1 72 ? 18.699 -4.906 0.814 1.00 91.50 72 GLU A N 1
ATOM 543 C CA . GLU A 1 72 ? 19.035 -3.760 1.655 1.00 91.50 72 GLU A CA 1
ATOM 544 C C . GLU A 1 72 ? 17.927 -2.697 1.641 1.00 91.50 72 GLU A C 1
ATOM 546 O O . GLU A 1 72 ? 17.121 -2.597 0.716 1.00 91.50 72 GLU A O 1
ATOM 551 N N . ARG A 1 73 ? 17.928 -1.785 2.624 1.00 91.75 73 ARG A N 1
ATOM 552 C CA . ARG A 1 73 ? 16.941 -0.689 2.695 1.00 91.75 73 ARG A CA 1
ATOM 553 C C . ARG A 1 73 ? 16.910 0.190 1.437 1.00 91.75 73 ARG A C 1
ATOM 555 O O . ARG A 1 73 ? 15.855 0.737 1.097 1.00 91.75 73 ARG A O 1
ATOM 562 N N . ARG A 1 74 ? 18.052 0.324 0.752 1.00 92.00 74 ARG A N 1
ATOM 563 C CA . ARG A 1 74 ? 18.160 1.029 -0.535 1.00 92.00 74 ARG A CA 1
ATOM 564 C C . ARG A 1 74 ? 17.370 0.336 -1.644 1.00 92.00 74 ARG A C 1
ATOM 566 O O . ARG A 1 74 ? 16.771 1.039 -2.450 1.00 92.00 74 ARG A O 1
ATOM 573 N N . ASP A 1 75 ? 17.304 -0.994 -1.640 1.00 94.75 75 ASP A N 1
ATOM 574 C CA . ASP A 1 75 ? 16.608 -1.785 -2.658 1.00 94.75 75 ASP A CA 1
ATOM 575 C C . ASP A 1 75 ? 15.095 -1.548 -2.570 1.00 94.75 75 ASP A C 1
ATOM 577 O O . ASP A 1 75 ? 14.445 -1.349 -3.591 1.00 94.75 75 ASP A O 1
ATOM 581 N N . VAL A 1 76 ? 14.549 -1.410 -1.353 1.00 95.38 76 VAL A N 1
ATOM 582 C CA . VAL A 1 76 ? 13.150 -0.989 -1.142 1.00 95.38 76 VAL A CA 1
ATOM 583 C C . VAL A 1 76 ? 12.887 0.401 -1.718 1.00 95.38 76 VAL A C 1
ATOM 585 O O . VAL A 1 76 ? 11.887 0.618 -2.401 1.00 95.38 76 VAL A O 1
ATOM 588 N N . THR A 1 77 ? 13.766 1.367 -1.440 1.00 92.94 77 THR A N 1
ATOM 589 C CA . THR A 1 77 ? 13.609 2.732 -1.964 1.00 92.94 77 THR A CA 1
ATOM 590 C C . THR A 1 77 ? 13.646 2.733 -3.489 1.00 92.94 77 THR A C 1
ATOM 592 O O . THR A 1 77 ? 12.824 3.406 -4.112 1.00 92.94 77 THR A O 1
ATOM 595 N N . VAL A 1 78 ? 14.555 1.957 -4.083 1.00 94.75 78 VAL A N 1
ATOM 596 C CA . VAL A 1 78 ? 14.664 1.797 -5.533 1.00 94.75 78 VAL A CA 1
ATOM 597 C C . VAL A 1 78 ? 13.383 1.168 -6.095 1.00 94.75 78 VAL A C 1
ATOM 599 O O . VAL A 1 78 ? 12.718 1.782 -6.927 1.00 94.75 78 VAL A O 1
ATOM 602 N N . LEU A 1 79 ? 12.968 0.008 -5.584 1.00 96.25 79 LEU A N 1
ATOM 603 C CA . LEU A 1 79 ? 11.751 -0.691 -6.003 1.00 96.25 79 LEU A CA 1
ATOM 604 C C . LEU A 1 79 ? 10.521 0.226 -5.977 1.00 96.25 79 LEU A C 1
ATOM 606 O O . LEU A 1 79 ? 9.829 0.390 -6.978 1.00 96.25 79 LEU A O 1
ATOM 610 N N . ILE A 1 80 ? 10.259 0.870 -4.840 1.00 94.44 80 ILE A N 1
ATOM 611 C CA . ILE A 1 80 ? 9.068 1.706 -4.665 1.00 94.44 80 ILE A CA 1
ATOM 612 C C . ILE A 1 80 ? 9.113 2.936 -5.570 1.00 94.44 80 ILE A C 1
ATOM 614 O O . ILE A 1 80 ? 8.083 3.351 -6.105 1.00 94.44 80 ILE A O 1
ATOM 618 N N . THR A 1 81 ? 10.291 3.527 -5.768 1.00 92.19 81 THR A N 1
ATOM 619 C CA . THR A 1 81 ? 10.432 4.653 -6.696 1.00 92.19 81 THR A CA 1
ATOM 620 C C . THR A 1 81 ? 10.176 4.199 -8.136 1.00 92.19 81 THR A C 1
ATOM 622 O O . THR A 1 81 ? 9.552 4.947 -8.887 1.00 92.19 81 THR A O 1
ATOM 625 N N . ALA A 1 82 ? 10.535 2.961 -8.501 1.00 94.44 82 ALA A N 1
ATOM 626 C CA . ALA A 1 82 ? 10.342 2.418 -9.855 1.00 94.44 82 ALA A CA 1
ATOM 627 C C . ALA A 1 82 ? 8.858 2.283 -10.146 1.00 94.44 82 ALA A C 1
ATOM 629 O O . ALA A 1 82 ? 8.352 2.845 -11.120 1.00 94.44 82 ALA A O 1
ATOM 630 N N . LEU A 1 83 ? 8.158 1.642 -9.210 1.00 95.25 83 LEU A N 1
ATOM 631 C CA . LEU A 1 83 ? 6.717 1.457 -9.262 1.00 95.25 83 LEU A CA 1
ATOM 632 C C . LEU A 1 83 ? 5.982 2.802 -9.283 1.00 95.25 83 LEU A C 1
ATOM 634 O O . LEU A 1 83 ? 5.020 2.961 -10.020 1.00 95.25 83 LEU A O 1
ATOM 638 N N . ARG A 1 84 ? 6.439 3.823 -8.551 1.00 91.81 84 ARG A N 1
ATOM 639 C CA . ARG A 1 84 ? 5.817 5.165 -8.587 1.00 91.81 84 ARG A CA 1
ATOM 640 C C . ARG A 1 84 ? 6.086 5.945 -9.870 1.00 91.81 84 ARG A C 1
ATOM 642 O O . ARG A 1 84 ? 5.333 6.865 -10.186 1.00 91.81 84 ARG A O 1
ATOM 649 N N . CYS A 1 85 ? 7.141 5.595 -10.595 1.00 90.56 85 CYS A N 1
ATOM 650 C CA . CYS A 1 85 ? 7.501 6.234 -11.857 1.00 90.56 85 CYS A CA 1
ATOM 651 C C . CYS A 1 85 ? 6.926 5.526 -13.082 1.00 90.56 85 CYS A C 1
ATOM 653 O O . CYS A 1 85 ? 7.055 6.063 -14.187 1.00 90.56 85 CYS A O 1
ATOM 655 N N . GLY A 1 86 ? 6.302 4.360 -12.895 1.00 92.62 86 GLY A N 1
ATOM 656 C CA . GLY A 1 86 ? 5.788 3.572 -14.005 1.00 92.62 86 GLY A CA 1
ATOM 657 C C . GLY A 1 86 ? 6.907 2.931 -14.823 1.00 92.62 86 GLY A C 1
ATOM 658 O O . GLY A 1 86 ? 6.766 2.871 -16.038 1.00 92.62 86 GLY A O 1
ATOM 659 N N . LEU A 1 87 ? 8.038 2.575 -14.195 1.00 94.44 87 LEU A N 1
ATOM 660 C CA . LEU A 1 87 ? 9.174 1.964 -14.892 1.00 94.44 87 LEU A CA 1
ATOM 661 C C . LEU A 1 87 ? 8.987 0.457 -15.051 1.00 94.44 87 LEU A C 1
ATOM 663 O O . LEU A 1 87 ? 8.534 -0.217 -14.128 1.00 94.44 87 LEU A O 1
ATOM 667 N N . THR A 1 88 ? 9.446 -0.059 -16.184 1.00 95.50 88 THR A N 1
ATOM 668 C CA . THR A 1 88 ? 9.759 -1.481 -16.386 1.00 95.50 88 THR A CA 1
ATOM 669 C C . THR A 1 88 ? 11.116 -1.845 -15.756 1.00 95.50 88 THR A C 1
ATOM 671 O O . THR A 1 88 ? 11.931 -0.949 -15.493 1.00 95.50 88 THR A O 1
ATOM 674 N N . PRO A 1 89 ? 11.402 -3.134 -15.493 1.00 96.00 89 P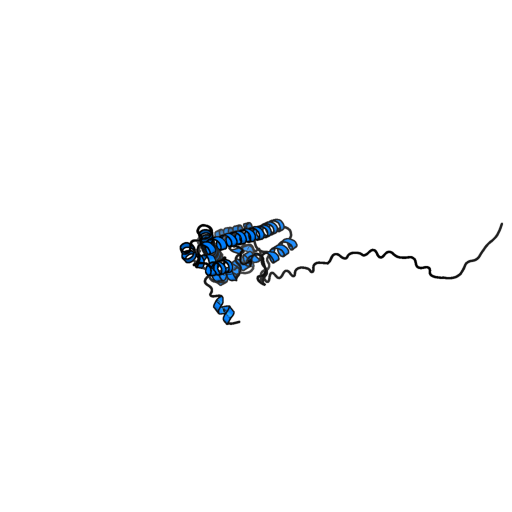RO A N 1
ATOM 675 C CA . PRO A 1 89 ? 12.717 -3.564 -15.014 1.00 96.00 89 PRO A CA 1
ATOM 676 C C . PRO A 1 89 ? 13.855 -3.183 -15.967 1.00 96.00 89 PRO A C 1
ATOM 678 O O . PRO A 1 89 ? 14.862 -2.650 -15.503 1.00 96.00 89 PRO A O 1
ATOM 681 N N . ASP A 1 90 ? 13.680 -3.345 -17.280 1.00 95.25 90 ASP A N 1
ATOM 682 C CA . ASP A 1 90 ? 14.661 -2.904 -18.282 1.00 95.25 90 ASP A CA 1
ATOM 683 C C . ASP A 1 90 ? 14.983 -1.400 -18.178 1.00 95.25 90 ASP A C 1
ATOM 685 O O . ASP A 1 90 ? 16.151 -0.999 -18.125 1.00 95.25 90 ASP A O 1
ATOM 689 N N . GLU A 1 91 ? 13.961 -0.541 -18.083 1.00 95.25 91 GLU A N 1
ATOM 690 C CA . GLU A 1 91 ? 14.151 0.909 -17.922 1.00 95.25 91 GLU A CA 1
ATOM 691 C C . GLU A 1 91 ? 14.821 1.271 -16.593 1.00 95.25 91 GLU A C 1
ATOM 693 O O . GLU A 1 91 ? 15.597 2.233 -16.527 1.00 95.25 91 GLU A O 1
ATOM 698 N N . LEU A 1 92 ? 14.516 0.526 -15.527 1.00 95.19 92 LEU A N 1
ATOM 699 C CA . LEU A 1 92 ? 15.149 0.693 -14.225 1.00 95.19 92 LEU A CA 1
ATOM 700 C C . LEU A 1 92 ? 16.637 0.334 -14.293 1.00 95.19 92 LEU A C 1
ATOM 702 O O . LEU A 1 92 ? 17.470 1.117 -13.840 1.00 95.19 92 LEU A O 1
ATOM 706 N N . LEU A 1 93 ? 16.983 -0.813 -14.877 1.00 94.31 93 LEU A N 1
ATOM 707 C CA . LEU A 1 93 ? 18.365 -1.286 -14.979 1.00 94.31 93 LEU A CA 1
ATOM 708 C C . LEU A 1 93 ? 19.211 -0.399 -15.899 1.00 94.31 93 LEU A C 1
ATOM 710 O O . LEU A 1 93 ? 20.389 -0.176 -15.619 1.00 94.31 93 LEU A O 1
ATOM 714 N N . ALA A 1 94 ? 18.610 0.186 -16.938 1.00 94.06 94 ALA A N 1
ATOM 715 C CA . ALA A 1 94 ? 19.274 1.184 -17.774 1.00 94.06 94 ALA A CA 1
ATOM 716 C C . ALA A 1 94 ? 19.660 2.454 -16.988 1.00 94.06 94 ALA A C 1
ATOM 718 O O . ALA A 1 94 ? 20.705 3.052 -17.246 1.00 94.06 94 ALA A O 1
ATOM 719 N N . GLN A 1 95 ? 18.835 2.865 -16.018 1.00 93.88 95 GLN A N 1
ATOM 720 C CA . GLN A 1 95 ? 19.063 4.062 -15.196 1.00 93.88 95 GLN A CA 1
ATOM 721 C C . GLN A 1 95 ? 19.879 3.783 -13.927 1.00 93.88 95 GLN A C 1
ATOM 723 O O . GLN A 1 95 ? 20.545 4.682 -13.410 1.00 93.88 95 GLN A O 1
ATOM 728 N N . ALA A 1 96 ? 19.847 2.549 -13.423 1.00 91.75 96 ALA A N 1
ATOM 729 C CA . ALA A 1 96 ? 20.545 2.126 -12.217 1.00 91.75 96 ALA A CA 1
ATOM 730 C C . ALA A 1 96 ? 21.239 0.759 -12.414 1.00 91.75 96 ALA A C 1
ATOM 732 O O . ALA A 1 96 ? 20.834 -0.232 -11.805 1.00 91.75 96 ALA A O 1
ATOM 733 N N . PRO A 1 97 ? 22.339 0.691 -13.196 1.00 88.62 97 PRO A N 1
ATOM 734 C CA . PRO A 1 97 ? 22.970 -0.579 -13.587 1.00 88.62 97 PRO A CA 1
ATOM 735 C C . PRO A 1 97 ? 23.533 -1.416 -12.429 1.00 88.62 97 PRO A C 1
ATOM 737 O O . PRO A 1 97 ? 23.814 -2.597 -12.595 1.00 88.62 97 PRO A O 1
ATOM 740 N N . GLY A 1 98 ? 23.750 -0.805 -11.259 1.00 91.06 98 GLY A N 1
ATOM 741 C CA . GLY A 1 98 ? 24.236 -1.496 -10.059 1.00 91.06 98 GLY A CA 1
ATOM 742 C C . GLY A 1 98 ? 23.143 -2.192 -9.243 1.00 91.06 98 GLY A C 1
ATOM 743 O O . GLY A 1 98 ? 23.459 -2.851 -8.253 1.00 91.06 98 GLY A O 1
ATOM 744 N N . VAL A 1 99 ? 21.872 -2.021 -9.613 1.00 93.31 99 VAL A N 1
ATOM 745 C CA . VAL A 1 99 ? 20.737 -2.651 -8.934 1.00 93.31 99 VAL A CA 1
ATOM 746 C C . VAL A 1 99 ? 20.661 -4.126 -9.311 1.00 93.31 99 VAL A C 1
ATOM 748 O O . VAL A 1 99 ? 20.838 -4.504 -10.465 1.00 93.31 99 VAL A O 1
ATOM 751 N N . LYS A 1 100 ? 20.387 -4.969 -8.317 1.00 94.88 100 LYS A N 1
ATOM 752 C CA . LYS A 1 100 ? 20.308 -6.420 -8.480 1.00 94.88 100 LYS A CA 1
ATOM 753 C C . LYS A 1 100 ? 18.843 -6.867 -8.553 1.00 94.88 100 LYS A C 1
ATOM 755 O O . LYS A 1 100 ? 18.130 -6.669 -7.568 1.00 94.88 100 LYS A O 1
ATOM 760 N N . PRO A 1 101 ? 18.392 -7.518 -9.643 1.00 96.00 101 PRO A N 1
ATOM 761 C CA . PRO A 1 101 ? 17.004 -7.976 -9.769 1.00 96.00 101 PRO A CA 1
ATOM 762 C C . PRO A 1 101 ? 16.528 -8.861 -8.608 1.00 96.00 101 PRO A C 1
ATOM 764 O O . PRO A 1 101 ? 15.466 -8.608 -8.047 1.00 96.00 101 PRO A O 1
ATOM 767 N N . HIS A 1 102 ? 17.356 -9.815 -8.167 1.00 95.81 102 HIS A N 1
ATOM 768 C CA . HIS A 1 102 ? 17.033 -10.716 -7.051 1.00 95.81 102 HIS A CA 1
ATOM 769 C C . HIS A 1 102 ? 16.874 -9.988 -5.709 1.00 95.81 102 HIS A C 1
ATOM 771 O O . HIS A 1 102 ? 16.015 -10.369 -4.920 1.00 95.81 102 HIS A O 1
ATOM 777 N N . HIS A 1 103 ? 17.607 -8.892 -5.471 1.00 96.25 103 HIS A N 1
ATOM 778 C CA . HIS A 1 103 ? 17.385 -8.050 -4.288 1.00 96.25 103 HIS A CA 1
ATOM 779 C C . HIS A 1 103 ? 16.053 -7.290 -4.371 1.00 96.25 103 HIS A C 1
ATOM 781 O O . HIS A 1 103 ? 15.352 -7.161 -3.370 1.00 96.25 103 HIS A O 1
ATOM 787 N N . LEU A 1 104 ? 15.683 -6.771 -5.550 1.00 97.25 104 LEU A N 1
ATOM 788 C CA . LEU A 1 104 ? 14.393 -6.093 -5.726 1.00 97.25 104 LEU A CA 1
ATOM 789 C C . LEU A 1 104 ? 13.223 -7.063 -5.550 1.00 97.25 104 LEU A C 1
ATOM 791 O O . LEU A 1 104 ? 12.219 -6.706 -4.935 1.00 97.25 104 LEU A O 1
ATOM 795 N N . LEU A 1 105 ? 13.363 -8.284 -6.068 1.00 97.56 105 LEU A N 1
ATOM 796 C CA . LEU A 1 105 ? 12.376 -9.346 -5.911 1.00 97.56 105 LEU A CA 1
ATOM 797 C C . LEU A 1 105 ? 12.236 -9.763 -4.442 1.00 97.56 105 LEU A C 1
ATOM 799 O O . LEU A 1 105 ? 11.116 -9.853 -3.944 1.00 97.56 105 LEU A O 1
ATOM 803 N N . ALA A 1 106 ? 13.357 -9.953 -3.739 1.00 96.38 106 ALA A N 1
ATOM 804 C CA . ALA A 1 106 ? 13.378 -10.223 -2.303 1.00 96.38 106 ALA A CA 1
ATOM 805 C C . ALA A 1 106 ? 12.677 -9.106 -1.510 1.00 96.38 106 ALA A C 1
ATOM 807 O O . ALA A 1 106 ? 11.789 -9.376 -0.703 1.00 96.38 106 ALA A O 1
ATOM 808 N N . ALA A 1 107 ? 13.003 -7.841 -1.804 1.00 96.94 107 ALA A N 1
ATOM 809 C CA . ALA A 1 107 ? 12.375 -6.679 -1.180 1.00 96.94 107 ALA A CA 1
ATOM 810 C C . ALA A 1 107 ? 10.860 -6.615 -1.444 1.00 96.94 107 ALA A C 1
ATOM 812 O O . ALA A 1 107 ? 10.091 -6.307 -0.533 1.00 96.94 107 ALA A O 1
ATOM 813 N N . HIS A 1 108 ? 10.414 -6.905 -2.672 1.00 97.81 108 HIS A N 1
ATOM 814 C CA . HIS A 1 108 ? 8.987 -6.937 -3.010 1.00 97.81 108 HIS A CA 1
ATOM 815 C C . HIS A 1 108 ? 8.256 -8.032 -2.231 1.00 97.81 108 HIS A C 1
ATOM 817 O O . HIS A 1 108 ? 7.259 -7.739 -1.573 1.00 97.81 108 HIS A O 1
ATOM 823 N N . ARG A 1 109 ? 8.787 -9.261 -2.239 1.00 96.69 109 ARG A N 1
ATOM 824 C CA . ARG A 1 109 ? 8.198 -10.415 -1.543 1.00 96.69 109 ARG A CA 1
ATOM 825 C C . ARG A 1 109 ? 8.112 -10.202 -0.038 1.00 96.69 109 ARG A C 1
ATOM 827 O O . ARG A 1 109 ? 7.078 -10.509 0.549 1.00 96.69 109 ARG A O 1
ATOM 834 N N . GLU A 1 110 ? 9.149 -9.634 0.571 1.00 96.19 110 GLU A N 1
ATOM 835 C CA . GLU A 1 110 ? 9.136 -9.297 1.996 1.00 96.19 110 GLU A CA 1
ATOM 836 C C . GLU A 1 110 ? 8.046 -8.264 2.314 1.00 96.19 110 GLU A C 1
ATOM 838 O O . GLU A 1 110 ? 7.242 -8.458 3.227 1.00 96.19 110 GLU A O 1
ATOM 843 N N . LEU A 1 111 ? 7.972 -7.175 1.540 1.00 97.44 111 LEU A N 1
ATOM 844 C CA . LEU A 1 111 ? 6.948 -6.146 1.733 1.00 97.44 111 LEU A CA 1
ATOM 845 C C . LEU A 1 111 ? 5.536 -6.694 1.527 1.00 97.44 111 LEU A C 1
ATOM 847 O O . LEU A 1 111 ? 4.639 -6.352 2.295 1.00 97.44 111 LEU A O 1
ATOM 851 N N . GLU A 1 112 ? 5.333 -7.536 0.516 1.00 98.00 112 GLU A N 1
ATOM 852 C CA . GLU A 1 112 ? 4.046 -8.173 0.255 1.00 98.00 112 GLU A CA 1
ATOM 853 C C . GLU A 1 112 ? 3.665 -9.137 1.382 1.00 98.00 112 GLU A C 1
ATOM 855 O O . GLU A 1 112 ? 2.533 -9.093 1.861 1.00 98.00 112 GLU A O 1
ATOM 860 N N . GLY A 1 113 ? 4.612 -9.938 1.875 1.00 97.56 113 GLY A N 1
ATOM 861 C CA . GLY A 1 113 ? 4.412 -10.819 3.024 1.00 97.56 113 GLY A CA 1
ATOM 862 C C . GLY A 1 113 ? 3.956 -10.048 4.263 1.00 97.56 113 GLY A C 1
ATOM 863 O O . GLY A 1 113 ? 2.920 -10.370 4.848 1.00 97.56 113 GLY A O 1
ATOM 864 N N . ARG A 1 114 ? 4.662 -8.969 4.623 1.00 97.69 114 ARG A N 1
ATOM 865 C CA . ARG A 1 114 ? 4.272 -8.112 5.757 1.00 97.69 114 ARG A CA 1
ATOM 866 C C . ARG A 1 114 ? 2.935 -7.410 5.523 1.00 97.69 114 ARG A C 1
ATOM 868 O O . ARG A 1 114 ? 2.093 -7.379 6.418 1.00 97.69 114 ARG A O 1
ATOM 875 N N . ARG A 1 115 ? 2.690 -6.898 4.310 1.00 98.31 115 ARG A N 1
ATOM 876 C CA . ARG A 1 115 ? 1.412 -6.265 3.940 1.00 98.31 115 ARG A CA 1
ATOM 877 C C . ARG A 1 115 ? 0.248 -7.242 4.107 1.00 98.31 115 ARG A C 1
ATOM 879 O O . ARG A 1 115 ? -0.776 -6.864 4.671 1.00 98.31 115 ARG A O 1
ATOM 886 N N . LEU A 1 116 ? 0.399 -8.483 3.649 1.00 98.50 116 LEU A N 1
ATOM 887 C CA . LEU A 1 116 ? -0.620 -9.525 3.777 1.00 98.50 116 LEU A CA 1
ATOM 888 C C . LEU A 1 116 ? -0.879 -9.900 5.240 1.00 98.50 116 LEU A C 1
ATOM 890 O O . LEU A 1 116 ? -2.039 -10.076 5.611 1.00 98.50 116 LEU A O 1
ATOM 894 N N . LEU A 1 117 ? 0.159 -9.973 6.079 1.00 98.31 117 LEU A N 1
ATOM 895 C CA . LEU A 1 117 ? 0.006 -10.208 7.520 1.00 98.31 117 LEU A CA 1
ATOM 896 C C . LEU A 1 117 ? -0.766 -9.070 8.202 1.00 98.31 117 LEU A C 1
ATOM 898 O O . LEU A 1 117 ? -1.739 -9.332 8.910 1.00 98.31 117 LEU A O 1
ATOM 902 N N . ALA A 1 118 ? -0.400 -7.816 7.934 1.00 98.44 118 ALA A N 1
ATOM 903 C CA . ALA A 1 118 ? -1.082 -6.644 8.482 1.00 98.44 118 ALA A CA 1
ATOM 904 C C . ALA A 1 118 ? -2.532 -6.518 7.986 1.00 98.44 118 ALA A C 1
ATOM 906 O O . ALA A 1 118 ? -3.446 -6.198 8.752 1.00 98.44 118 ALA A O 1
ATOM 907 N N . GLU A 1 119 ? -2.778 -6.816 6.709 1.00 98.56 119 GLU A N 1
ATOM 908 C CA . GLU A 1 119 ? -4.126 -6.882 6.148 1.00 98.56 119 GLU A CA 1
ATOM 909 C C . GLU A 1 119 ? -4.951 -8.000 6.796 1.00 98.56 119 GLU A C 1
ATOM 911 O O . GLU A 1 119 ? -6.120 -7.789 7.132 1.00 98.56 119 GLU A O 1
ATOM 916 N N . HIS A 1 120 ? -4.360 -9.179 6.989 1.00 98.50 120 HIS A N 1
ATOM 917 C CA . HIS A 1 120 ? -5.013 -10.289 7.671 1.00 98.50 120 HIS A CA 1
ATOM 918 C C . HIS A 1 120 ? -5.376 -9.915 9.111 1.00 98.50 120 HIS A C 1
ATOM 920 O O . HIS A 1 120 ? -6.521 -10.105 9.509 1.00 98.50 120 HIS A O 1
ATOM 926 N N . ALA A 1 121 ? -4.451 -9.303 9.852 1.00 98.44 121 ALA A N 1
ATOM 927 C CA . ALA A 1 121 ? -4.684 -8.815 11.207 1.00 98.44 121 ALA A CA 1
ATOM 928 C C . ALA A 1 121 ? -5.876 -7.842 11.274 1.00 98.44 121 ALA A C 1
ATOM 930 O O . ALA A 1 121 ? -6.767 -8.008 12.108 1.00 98.44 121 ALA A O 1
ATOM 931 N N . TRP A 1 122 ? -5.951 -6.878 10.348 1.00 98.50 122 TRP A N 1
ATOM 932 C CA . TRP A 1 122 ? -7.104 -5.978 10.243 1.00 98.50 122 TRP A CA 1
ATOM 933 C C . TRP A 1 122 ? -8.410 -6.732 9.962 1.00 98.50 122 TRP A C 1
ATOM 935 O O . TRP A 1 122 ? -9.420 -6.487 10.619 1.00 98.50 122 TRP A O 1
ATOM 945 N N . ARG A 1 123 ? -8.404 -7.661 8.999 1.00 98.25 123 ARG A N 1
ATOM 946 C CA . ARG A 1 123 ? -9.595 -8.450 8.651 1.00 98.25 123 ARG A CA 1
ATOM 947 C C . ARG A 1 123 ? -10.072 -9.310 9.820 1.00 98.25 123 ARG A C 1
ATOM 949 O O . ARG A 1 123 ? -11.276 -9.463 9.988 1.00 98.25 123 ARG A O 1
ATOM 956 N N . THR A 1 124 ? -9.160 -9.833 10.634 1.00 98.38 124 THR A N 1
ATOM 957 C CA . THR A 1 124 ? -9.511 -10.597 11.833 1.00 98.38 124 THR A CA 1
ATOM 958 C C . THR A 1 124 ? -10.201 -9.714 12.872 1.00 98.38 124 THR A C 1
ATOM 960 O O . THR A 1 124 ? -11.265 -10.094 13.346 1.00 98.38 124 THR A O 1
ATOM 963 N N . ILE A 1 125 ? -9.686 -8.506 13.140 1.00 97.88 125 ILE A N 1
ATOM 964 C CA . ILE A 1 125 ? -10.355 -7.523 14.019 1.00 97.88 125 ILE A CA 1
ATOM 965 C C . ILE A 1 125 ? -11.738 -7.143 13.473 1.00 97.88 125 ILE A C 1
ATOM 967 O O . ILE A 1 125 ? -12.701 -7.041 14.224 1.00 97.88 125 ILE A O 1
ATOM 971 N N . ALA A 1 126 ? -11.844 -6.941 12.159 1.00 97.69 126 ALA A N 1
ATOM 972 C CA . ALA A 1 126 ? -13.099 -6.585 11.506 1.00 97.69 126 ALA A CA 1
ATOM 973 C C . ALA A 1 126 ? -14.173 -7.684 11.608 1.00 97.69 126 ALA A C 1
ATOM 975 O O . ALA A 1 126 ? -15.361 -7.372 11.617 1.00 97.69 126 ALA A O 1
ATOM 976 N N . LEU A 1 127 ? -13.764 -8.957 11.639 1.00 97.69 127 LEU A N 1
ATOM 977 C CA . LEU A 1 127 ? -14.664 -10.108 11.746 1.00 97.69 127 LEU A CA 1
ATOM 978 C C . LEU A 1 127 ? -15.008 -10.455 13.198 1.00 97.69 127 LEU A C 1
ATOM 980 O O . LEU A 1 127 ? -16.143 -10.836 13.473 1.00 97.69 127 LEU A O 1
ATOM 984 N N . ASP A 1 128 ? -14.040 -10.333 14.104 1.00 96.50 128 ASP A N 1
ATOM 985 C CA . ASP A 1 128 ? -14.201 -10.552 15.539 1.00 96.50 128 ASP A CA 1
ATOM 986 C C . ASP A 1 128 ? -13.641 -9.351 16.321 1.00 96.50 128 ASP A C 1
ATOM 988 O O . ASP A 1 128 ? -12.466 -9.347 16.697 1.00 96.50 128 ASP A O 1
ATOM 992 N N . PRO A 1 129 ? -14.458 -8.316 16.595 1.00 95.12 129 PRO A N 1
ATOM 993 C CA . PRO A 1 129 ? -14.051 -7.144 17.372 1.00 95.12 129 PRO A CA 1
ATOM 994 C C . PRO A 1 129 ? -14.036 -7.425 18.886 1.00 95.12 129 PRO A C 1
ATOM 996 O O . PRO A 1 129 ? -14.496 -6.616 19.696 1.00 95.12 129 PRO A O 1
ATOM 999 N N . SER A 1 130 ? -13.536 -8.593 19.291 1.00 94.31 130 SER A N 1
ATOM 1000 C CA . SER A 1 130 ? -13.339 -8.934 20.696 1.00 94.31 130 SER A CA 1
ATOM 1001 C C . SER A 1 130 ? -12.086 -8.238 21.253 1.00 94.31 130 SER A C 1
ATOM 1003 O O . SER A 1 130 ? -11.115 -8.033 20.518 1.00 94.31 130 SER A O 1
ATOM 1005 N N . PRO A 1 131 ? -12.041 -7.898 22.559 1.00 94.06 131 PRO A N 1
ATOM 1006 C CA . PRO A 1 131 ? -10.832 -7.338 23.169 1.00 94.06 131 PRO A CA 1
ATOM 1007 C C . PRO A 1 131 ? -9.599 -8.229 22.976 1.00 94.06 131 PRO A C 1
ATOM 1009 O O . PRO A 1 131 ? -8.517 -7.720 22.710 1.00 94.06 131 PRO A O 1
ATOM 1012 N N . LEU A 1 132 ? -9.775 -9.555 23.025 1.00 94.12 132 LEU A N 1
ATOM 1013 C CA . LEU A 1 132 ? -8.698 -10.524 22.811 1.00 94.12 132 LEU A CA 1
ATOM 1014 C C . LEU A 1 132 ? -8.149 -10.470 21.379 1.00 94.12 132 LEU A C 1
ATOM 1016 O O . LEU A 1 132 ? -6.932 -10.428 21.185 1.00 94.12 132 LEU A O 1
ATOM 1020 N N . ALA A 1 133 ? -9.028 -10.466 20.372 1.00 94.69 133 ALA A N 1
ATOM 1021 C CA . ALA A 1 133 ? -8.611 -10.321 18.982 1.00 94.69 133 ALA A CA 1
ATOM 1022 C C . ALA A 1 133 ? -7.912 -8.974 18.770 1.00 94.69 133 ALA A C 1
ATOM 1024 O O . ALA A 1 133 ? -6.854 -8.912 18.145 1.00 94.69 133 ALA A O 1
ATOM 1025 N N . PHE A 1 134 ? -8.448 -7.902 19.354 1.00 95.00 134 PHE A N 1
ATOM 1026 C CA . PHE A 1 134 ? -7.843 -6.583 19.260 1.00 95.00 134 PHE A CA 1
ATOM 1027 C C . PHE A 1 134 ? -6.441 -6.543 19.887 1.00 95.00 134 PHE A C 1
ATOM 1029 O O . PHE A 1 134 ? -5.496 -6.142 19.217 1.00 95.00 134 PHE A O 1
ATOM 1036 N N . GLU A 1 135 ? -6.265 -7.024 21.120 1.00 94.69 135 GLU A N 1
ATOM 1037 C CA . GLU A 1 135 ? -4.955 -7.113 21.787 1.00 94.69 135 GLU A CA 1
ATOM 1038 C C . GLU A 1 135 ? -3.936 -7.922 20.974 1.00 94.69 135 GLU A C 1
ATOM 1040 O O . GLU A 1 135 ? -2.765 -7.551 20.895 1.00 94.69 135 GLU A O 1
ATOM 1045 N N . THR A 1 136 ? -4.391 -8.997 20.329 1.00 96.38 136 THR A N 1
ATOM 1046 C CA . THR A 1 136 ? -3.533 -9.894 19.546 1.00 96.38 136 THR A CA 1
ATOM 1047 C C . THR A 1 136 ? -3.108 -9.276 18.212 1.00 96.38 136 THR A C 1
ATOM 1049 O O . THR A 1 136 ? -1.949 -9.386 17.816 1.00 96.38 136 THR A O 1
ATOM 1052 N N . PHE A 1 137 ? -4.036 -8.635 17.497 1.00 97.81 137 PHE A N 1
ATOM 1053 C CA . PHE A 1 137 ? -3.844 -8.262 16.092 1.00 97.81 137 PHE A CA 1
ATOM 1054 C C . PHE A 1 137 ? -3.628 -6.761 15.862 1.00 97.81 137 PHE A C 1
ATOM 1056 O O . PHE A 1 137 ? -3.111 -6.385 14.807 1.00 97.81 137 PHE A O 1
ATOM 1063 N N . ALA A 1 138 ? -3.972 -5.891 16.819 1.00 96.44 138 ALA A N 1
ATOM 1064 C CA . ALA A 1 138 ? -3.855 -4.440 16.658 1.00 96.44 138 ALA A CA 1
ATOM 1065 C C . ALA A 1 138 ? -2.436 -3.965 16.297 1.00 96.44 138 ALA A C 1
ATOM 1067 O O . ALA A 1 138 ? -2.337 -3.133 15.392 1.00 96.44 138 ALA A O 1
ATOM 1068 N N . PRO A 1 139 ? -1.341 -4.481 16.903 1.00 95.88 139 PRO A N 1
ATOM 1069 C CA . PRO A 1 139 ? 0.010 -4.053 16.538 1.00 95.88 139 PRO A CA 1
ATOM 1070 C C . PRO A 1 139 ? 0.322 -4.267 15.052 1.00 95.88 139 PRO A C 1
ATOM 1072 O O . PRO A 1 139 ? 0.807 -3.354 14.392 1.00 95.88 139 PRO A O 1
ATOM 1075 N N . CYS A 1 140 ? -0.036 -5.433 14.507 1.00 97.12 140 CYS A N 1
ATOM 1076 C CA . CYS A 1 140 ? 0.205 -5.767 13.104 1.00 97.12 140 CYS A CA 1
ATOM 1077 C C . CYS A 1 140 ? -0.744 -4.995 12.169 1.00 97.12 140 CYS A C 1
ATOM 1079 O O . CYS A 1 140 ? -0.316 -4.420 11.172 1.00 97.12 140 CYS A O 1
ATOM 1081 N N . ALA A 1 141 ? -2.029 -4.870 12.520 1.00 97.94 141 ALA A N 1
ATOM 1082 C CA . ALA A 1 141 ? -2.978 -4.069 11.742 1.00 97.94 141 ALA A CA 1
ATOM 1083 C C . ALA A 1 141 ? -2.571 -2.581 11.659 1.00 97.94 141 ALA A C 1
ATOM 1085 O O . ALA A 1 141 ? -2.812 -1.915 10.644 1.00 97.94 141 ALA A O 1
ATOM 1086 N N . ALA A 1 142 ? -1.930 -2.053 12.709 1.00 97.12 142 ALA A N 1
ATOM 1087 C CA . ALA A 1 142 ? -1.478 -0.666 12.774 1.00 97.12 142 ALA A CA 1
ATOM 1088 C C . ALA A 1 142 ? -0.376 -0.340 11.754 1.00 97.12 142 ALA A C 1
ATOM 1090 O O . ALA A 1 142 ? -0.214 0.830 11.410 1.00 97.12 142 ALA A O 1
ATOM 1091 N N . GLU A 1 143 ? 0.336 -1.334 11.217 1.00 97.00 143 GLU A N 1
ATOM 1092 C CA . GLU A 1 143 ? 1.357 -1.123 10.181 1.00 97.00 143 GLU A CA 1
ATOM 1093 C C . GLU A 1 143 ? 0.746 -0.573 8.878 1.00 97.00 143 GLU A C 1
ATOM 1095 O O . GLU A 1 143 ? 1.353 0.257 8.194 1.00 97.00 143 GLU A O 1
ATOM 1100 N N . LEU A 1 144 ? -0.497 -0.962 8.558 1.00 97.75 144 LEU A N 1
ATOM 1101 C CA . LEU A 1 144 ? -1.239 -0.443 7.402 1.00 97.75 144 LEU A CA 1
ATOM 1102 C C . LEU A 1 144 ? -2.278 0.618 7.771 1.00 97.75 144 LEU A C 1
ATOM 1104 O O . LEU A 1 144 ? -2.482 1.566 7.004 1.00 97.75 144 LEU A O 1
ATOM 1108 N N . LEU A 1 145 ? -2.933 0.486 8.925 1.00 97.69 145 LEU A N 1
ATOM 1109 C CA . LEU A 1 145 ? -4.047 1.342 9.340 1.00 97.69 145 LEU A CA 1
ATOM 1110 C C . LEU A 1 145 ? -3.793 2.003 10.710 1.00 97.69 145 LEU A C 1
ATOM 1112 O O . LEU A 1 145 ? -4.622 1.885 11.617 1.00 97.69 145 LEU A O 1
ATOM 1116 N N . PRO A 1 146 ? -2.689 2.758 10.884 1.00 95.75 146 PRO A N 1
ATOM 1117 C CA . PRO A 1 146 ? -2.274 3.252 12.200 1.00 95.75 146 PRO A CA 1
ATOM 1118 C C . PRO A 1 146 ? -3.314 4.174 12.841 1.00 95.75 146 PRO A C 1
ATOM 1120 O O . PRO A 1 146 ? -3.577 4.086 14.039 1.00 95.75 146 PRO A O 1
ATOM 1123 N N . ALA A 1 147 ? -3.942 5.050 12.052 1.00 94.75 147 ALA A N 1
ATOM 1124 C CA . ALA A 1 147 ? -4.943 5.985 12.559 1.00 94.75 147 ALA A CA 1
ATOM 1125 C C . ALA A 1 147 ? -6.235 5.281 12.998 1.00 94.75 147 ALA A C 1
ATOM 1127 O O . ALA A 1 147 ? -6.809 5.655 14.016 1.00 94.75 147 ALA A O 1
ATOM 1128 N N . VAL A 1 148 ? -6.668 4.260 12.250 1.00 97.31 148 VAL A N 1
ATOM 1129 C CA . VAL A 1 148 ? -7.866 3.473 12.576 1.00 97.31 148 VAL A CA 1
ATOM 1130 C C . VAL A 1 148 ? -7.635 2.707 13.870 1.00 97.31 148 VAL A C 1
ATOM 1132 O O . VAL A 1 148 ? -8.411 2.841 14.811 1.00 97.31 148 VAL A O 1
ATOM 1135 N N . VAL A 1 149 ? -6.520 1.979 13.959 1.00 97.44 149 VAL A N 1
ATOM 1136 C CA . VAL A 1 149 ? -6.177 1.225 15.168 1.00 97.44 149 VAL A CA 1
ATOM 1137 C C . VAL A 1 149 ? -6.032 2.157 16.373 1.00 97.44 149 VAL A C 1
ATOM 1139 O O . VAL A 1 149 ? -6.597 1.869 17.422 1.00 97.44 149 VAL A O 1
ATOM 1142 N N . SER A 1 150 ? -5.378 3.315 16.222 1.00 96.06 150 SER A N 1
ATOM 1143 C CA . SER A 1 150 ? -5.249 4.297 17.313 1.00 96.06 150 SER A CA 1
ATOM 1144 C C . SER A 1 150 ? -6.603 4.770 17.852 1.00 96.06 150 SER A C 1
ATOM 1146 O O . SER A 1 150 ? -6.737 4.983 19.052 1.00 96.06 150 SER A O 1
ATOM 1148 N N . GLN A 1 151 ? -7.609 4.936 16.987 1.00 95.56 151 GLN A N 1
ATOM 1149 C CA . GLN A 1 151 ? -8.962 5.307 17.415 1.00 95.56 151 GLN A CA 1
ATOM 1150 C C . GLN A 1 151 ? -9.631 4.162 18.181 1.00 95.56 151 GLN A C 1
ATOM 1152 O O . GLN A 1 151 ? -10.179 4.390 19.258 1.00 95.56 151 GLN A O 1
ATOM 1157 N N . LEU A 1 152 ? -9.529 2.931 17.676 1.00 96.25 152 LEU A N 1
ATOM 1158 C CA . LEU A 1 152 ? -10.125 1.751 18.309 1.00 96.25 152 LEU A CA 1
ATOM 1159 C C . LEU A 1 152 ? -9.495 1.429 19.674 1.00 96.25 152 LEU A C 1
ATOM 1161 O O . LEU A 1 152 ? -10.213 1.063 20.604 1.00 96.25 152 LEU A O 1
ATOM 1165 N N . VAL A 1 153 ? -8.188 1.666 19.843 1.00 94.81 153 VAL A N 1
ATOM 1166 C CA . VAL A 1 153 ? -7.486 1.519 21.135 1.00 94.81 153 VAL A CA 1
ATOM 1167 C C . VAL A 1 153 ? -8.174 2.325 22.244 1.00 94.81 153 VAL A C 1
ATOM 1169 O O . VAL A 1 153 ? -8.264 1.859 23.376 1.00 94.81 153 VAL A O 1
ATOM 1172 N N . THR A 1 154 ? -8.724 3.506 21.938 1.00 94.81 154 THR A N 1
ATOM 1173 C CA . THR A 1 154 ? -9.364 4.371 22.950 1.00 9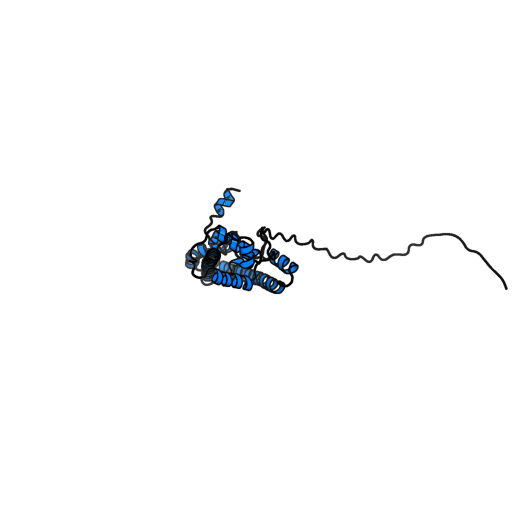4.81 154 THR A CA 1
ATOM 1174 C C . THR A 1 154 ? -10.628 3.774 23.576 1.00 94.81 154 THR A C 1
ATOM 1176 O O . THR A 1 154 ? -11.042 4.210 24.650 1.00 94.81 154 THR A O 1
ATOM 1179 N N . VAL A 1 155 ? -11.233 2.776 22.926 1.00 95.25 155 VAL A N 1
ATOM 1180 C CA . VAL A 1 155 ? -12.472 2.115 23.360 1.00 95.25 155 VAL A CA 1
ATOM 1181 C C . VAL A 1 155 ? -12.295 0.612 23.593 1.00 95.25 155 VAL A C 1
ATOM 1183 O O . VAL A 1 155 ? -13.278 -0.077 23.847 1.00 95.25 155 VAL A O 1
ATOM 1186 N N . MET A 1 156 ? -11.064 0.086 23.557 1.00 92.19 156 MET A N 1
ATOM 1187 C CA . MET A 1 156 ? -10.814 -1.365 23.544 1.00 92.19 156 MET A CA 1
ATOM 1188 C C . MET A 1 156 ? -11.331 -2.124 24.778 1.00 92.19 156 MET A C 1
ATOM 1190 O O . MET A 1 156 ? -11.621 -3.314 24.698 1.00 92.19 156 MET A O 1
ATOM 1194 N N . HIS A 1 157 ? -11.465 -1.442 25.918 1.00 90.69 157 HIS A N 1
ATOM 1195 C CA . HIS A 1 157 ? -11.950 -2.033 27.170 1.00 90.69 157 HIS A CA 1
ATOM 1196 C C . HIS A 1 157 ? -13.476 -1.930 27.353 1.00 90.69 157 HIS A C 1
ATOM 1198 O O . HIS A 1 157 ? -14.002 -2.387 28.365 1.00 90.69 157 HIS A O 1
ATOM 1204 N N . ASP A 1 158 ? -14.195 -1.345 26.391 1.00 95.00 158 ASP A N 1
ATOM 1205 C CA . ASP A 1 158 ? -15.658 -1.247 26.372 1.00 95.00 158 ASP A CA 1
ATOM 1206 C C . ASP A 1 158 ? -16.185 -2.025 25.159 1.00 95.00 158 ASP A C 1
ATOM 1208 O O . ASP A 1 158 ? -16.243 -1.503 24.047 1.00 95.00 158 ASP A O 1
ATOM 1212 N N . THR A 1 159 ? -16.534 -3.302 25.357 1.00 93.94 159 THR A N 1
ATOM 1213 C CA . THR A 1 159 ? -16.887 -4.215 24.255 1.00 93.94 159 THR A CA 1
ATOM 1214 C C . THR A 1 159 ? -18.021 -3.689 23.366 1.00 93.94 159 THR A C 1
ATOM 1216 O O . THR A 1 159 ? -17.828 -3.669 22.151 1.00 93.94 159 THR A O 1
ATOM 1219 N N . PRO A 1 160 ? -19.170 -3.208 23.892 1.00 96.50 160 PRO A N 1
ATOM 1220 C CA . PRO A 1 160 ? -20.204 -2.608 23.047 1.00 96.50 160 PRO A CA 1
ATOM 1221 C C . PRO A 1 160 ? -19.699 -1.443 22.187 1.00 96.50 160 PRO A C 1
ATOM 1223 O O . PRO A 1 160 ? -20.064 -1.344 21.015 1.00 96.50 160 PRO A O 1
ATOM 1226 N N . ARG A 1 161 ? -18.848 -0.567 22.741 1.00 96.94 161 ARG A N 1
ATOM 1227 C CA . ARG A 1 161 ? -18.278 0.554 21.978 1.00 96.94 161 ARG A CA 1
ATOM 1228 C C . ARG A 1 161 ? -17.232 0.108 20.968 1.00 96.94 161 ARG A C 1
ATOM 1230 O O . ARG A 1 161 ? -17.193 0.672 19.880 1.00 96.94 161 ARG A O 1
ATOM 1237 N N . LEU A 1 162 ? -16.410 -0.883 21.305 1.00 96.62 162 LEU A N 1
ATOM 1238 C CA . LEU A 1 162 ? -15.411 -1.449 20.403 1.00 96.62 162 LEU A CA 1
ATOM 1239 C C . LEU A 1 162 ? -16.070 -2.078 19.171 1.00 96.62 162 LEU A C 1
ATOM 1241 O O . LEU A 1 162 ? -15.616 -1.826 18.057 1.00 96.62 162 LEU A O 1
ATOM 1245 N N . VAL A 1 163 ? -17.158 -2.833 19.360 1.00 97.62 163 VAL A N 1
ATOM 1246 C CA . VAL A 1 163 ? -17.939 -3.429 18.263 1.00 97.62 163 VAL A CA 1
ATOM 1247 C C . VAL A 1 163 ? -18.449 -2.335 17.324 1.00 97.62 163 VAL A C 1
ATOM 1249 O O . VAL A 1 163 ? -18.109 -2.343 16.144 1.00 97.62 163 VAL A O 1
ATOM 1252 N N . ALA A 1 164 ? -19.175 -1.346 17.855 1.00 97.56 164 ALA A N 1
ATOM 1253 C CA . ALA A 1 164 ? -19.736 -0.259 17.052 1.00 97.56 164 ALA A CA 1
ATOM 1254 C C . ALA A 1 164 ? -18.650 0.567 16.333 1.00 97.56 164 ALA A C 1
ATOM 1256 O O . ALA A 1 164 ? -18.752 0.839 15.139 1.00 97.56 164 ALA A O 1
ATOM 1257 N N . ALA A 1 165 ? -17.566 0.919 17.033 1.00 97.81 165 ALA A N 1
ATOM 1258 C CA . ALA A 1 165 ? -16.457 1.663 16.438 1.00 97.81 165 ALA A CA 1
ATOM 1259 C C . ALA A 1 165 ? -15.732 0.858 15.346 1.00 97.81 165 ALA A C 1
ATOM 1261 O O . ALA A 1 165 ? -15.262 1.432 14.362 1.00 97.81 165 ALA A O 1
ATOM 1262 N N . THR A 1 166 ? -15.647 -0.468 15.496 1.00 98.25 166 THR A N 1
ATOM 1263 C CA . THR A 1 166 ? -15.061 -1.344 14.476 1.00 98.25 166 THR A CA 1
ATOM 1264 C C . THR A 1 166 ? -15.953 -1.425 13.242 1.00 98.25 166 THR A C 1
ATOM 1266 O O . THR A 1 166 ? -15.436 -1.314 12.133 1.00 98.25 166 THR A O 1
ATOM 1269 N N . GLU A 1 167 ? -17.273 -1.543 13.399 1.00 98.19 167 GLU A N 1
ATOM 1270 C CA . GLU A 1 167 ? -18.225 -1.515 12.277 1.00 98.19 167 GLU A CA 1
ATOM 1271 C C . GLU A 1 167 ? -18.097 -0.217 11.460 1.00 98.19 167 GLU A C 1
ATOM 1273 O O . GLU A 1 167 ? -17.940 -0.263 10.233 1.00 98.19 167 GLU A O 1
ATOM 1278 N N . ASP A 1 168 ? -18.052 0.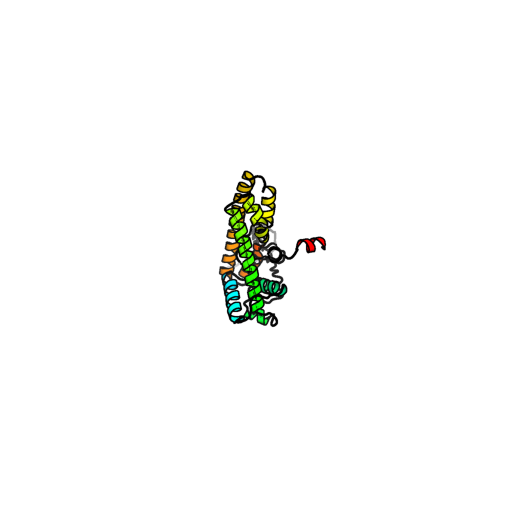934 12.140 1.00 98.12 168 ASP A N 1
ATOM 1279 C CA . ASP A 1 168 ? -17.835 2.240 11.509 1.00 98.12 168 ASP A CA 1
ATOM 1280 C C . ASP A 1 168 ? -16.491 2.295 10.765 1.00 98.12 168 ASP A C 1
ATOM 1282 O O . ASP A 1 168 ? -16.401 2.762 9.622 1.00 98.12 168 ASP A O 1
ATOM 1286 N N . ALA A 1 169 ? -15.424 1.795 11.392 1.00 98.31 169 ALA A N 1
ATOM 1287 C CA . ALA A 1 169 ? -14.098 1.753 10.793 1.00 98.31 169 ALA A CA 1
ATOM 1288 C C . ALA A 1 169 ? -14.050 0.846 9.551 1.00 98.31 169 ALA A C 1
ATOM 1290 O O . ALA A 1 169 ? -13.461 1.225 8.535 1.00 98.31 169 ALA A O 1
ATOM 1291 N N . VAL A 1 170 ? -14.703 -0.318 9.587 1.00 98.56 170 VAL A N 1
ATOM 1292 C CA . VAL A 1 170 ? -14.83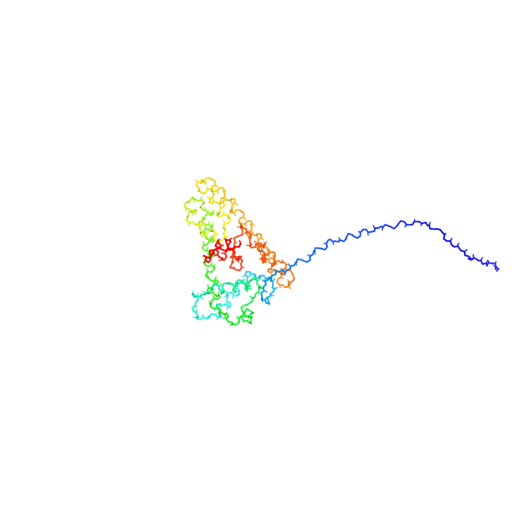0 -1.237 8.446 1.00 98.56 170 VAL A CA 1
ATOM 1293 C C . VAL A 1 170 ? -15.539 -0.563 7.280 1.00 98.56 170 VAL A C 1
ATOM 1295 O O . VAL A 1 170 ? -15.074 -0.661 6.136 1.00 98.56 170 VAL A O 1
ATOM 1298 N N . GLU A 1 171 ? -16.626 0.162 7.548 1.00 98.44 171 GLU A N 1
ATOM 1299 C CA . GLU A 1 171 ? -17.342 0.896 6.510 1.00 98.44 171 GLU A CA 1
ATOM 1300 C C . GLU A 1 171 ? -16.448 1.976 5.881 1.00 98.44 171 GLU A C 1
ATOM 1302 O O . GLU A 1 171 ? -16.345 2.073 4.651 1.00 98.44 171 GLU A O 1
ATOM 1307 N N . GLN A 1 172 ? -15.749 2.761 6.707 1.00 98.25 172 GLN A N 1
ATOM 1308 C CA . GLN A 1 172 ? -14.846 3.810 6.238 1.00 98.25 172 GLN A CA 1
ATOM 1309 C C . GLN A 1 172 ? -13.688 3.252 5.409 1.00 98.25 172 GLN A C 1
ATOM 1311 O O . GLN A 1 172 ? -13.426 3.766 4.318 1.00 98.25 172 GLN A O 1
ATOM 1316 N N . VAL A 1 173 ? -13.027 2.193 5.885 1.00 98.62 173 VAL A N 1
ATOM 1317 C CA . VAL A 1 173 ? -11.919 1.546 5.172 1.00 98.62 173 VAL A CA 1
ATOM 1318 C C . VAL A 1 173 ? -12.394 1.005 3.829 1.00 98.62 173 VAL A C 1
ATOM 1320 O O . VAL A 1 173 ? -11.809 1.305 2.787 1.00 98.62 173 VAL A O 1
ATOM 1323 N N . THR A 1 174 ? -13.524 0.298 3.816 1.00 98.38 174 THR A N 1
ATOM 1324 C CA . THR A 1 174 ? -14.110 -0.249 2.586 1.00 98.38 174 THR A CA 1
ATOM 1325 C C . THR A 1 174 ? -14.454 0.855 1.587 1.00 98.38 174 THR A C 1
ATOM 1327 O O . THR A 1 174 ? -14.138 0.753 0.396 1.00 98.38 174 THR A O 1
ATOM 1330 N N . ARG A 1 175 ? -15.090 1.935 2.053 1.00 98.38 175 ARG A N 1
ATOM 1331 C CA . ARG A 1 175 ? -15.488 3.072 1.216 1.00 98.38 175 ARG A CA 1
ATOM 1332 C C . ARG A 1 175 ? -14.273 3.776 0.619 1.00 98.38 175 ARG A C 1
ATOM 1334 O O . ARG A 1 175 ? -14.266 4.054 -0.583 1.00 98.38 175 ARG A O 1
ATOM 1341 N N . THR A 1 176 ? -13.255 4.056 1.429 1.00 98.38 176 THR A N 1
ATOM 1342 C CA . THR A 1 176 ? -12.019 4.699 0.972 1.00 98.38 176 THR A CA 1
ATOM 1343 C C . THR A 1 176 ? -11.294 3.816 -0.035 1.00 98.38 176 THR A C 1
ATOM 1345 O O . THR A 1 176 ? -11.036 4.272 -1.148 1.00 98.38 176 THR A O 1
ATOM 1348 N N . THR A 1 177 ? -11.056 2.541 0.281 1.00 98.12 177 THR A N 1
ATOM 1349 C CA . THR A 1 177 ? -10.370 1.605 -0.623 1.00 98.12 177 THR A CA 1
ATOM 1350 C C . THR A 1 177 ? -11.073 1.474 -1.969 1.00 98.12 177 THR A C 1
ATOM 1352 O O . THR A 1 177 ? -10.418 1.593 -3.003 1.00 98.12 177 THR A O 1
ATOM 1355 N N . ARG A 1 178 ? -12.408 1.358 -1.999 1.00 98.12 178 ARG A N 1
ATOM 1356 C CA . ARG A 1 178 ? -13.164 1.327 -3.265 1.00 98.12 178 ARG A CA 1
ATOM 1357 C C . ARG A 1 178 ? -12.981 2.598 -4.096 1.00 98.12 178 ARG A C 1
ATOM 1359 O O . ARG A 1 178 ? -12.826 2.513 -5.313 1.00 98.12 178 ARG A O 1
ATOM 1366 N N . ARG A 1 179 ? -12.988 3.779 -3.466 1.00 97.94 179 ARG A N 1
ATOM 1367 C CA . ARG A 1 179 ? -12.787 5.063 -4.165 1.00 97.94 179 ARG A CA 1
ATOM 1368 C C . ARG A 1 179 ? -11.384 5.179 -4.751 1.00 97.94 179 ARG A C 1
ATOM 1370 O O . ARG A 1 179 ? -11.247 5.638 -5.881 1.00 97.94 179 ARG A O 1
ATOM 1377 N N . VAL A 1 180 ? -10.363 4.748 -4.014 1.00 97.88 180 VAL A N 1
ATOM 1378 C CA . VAL A 1 180 ? -8.983 4.741 -4.516 1.00 97.88 180 VAL A CA 1
ATOM 1379 C C . VAL A 1 180 ? -8.836 3.748 -5.669 1.00 97.88 180 VAL A C 1
ATOM 1381 O O . VAL A 1 180 ? -8.317 4.114 -6.716 1.00 97.88 180 VAL A O 1
ATOM 1384 N N . GLN A 1 181 ? -9.407 2.546 -5.560 1.00 97.31 181 GLN A N 1
ATOM 1385 C CA . GLN A 1 181 ? -9.420 1.566 -6.655 1.00 97.31 181 GLN A CA 1
ATOM 1386 C C . GLN A 1 181 ? -10.121 2.081 -7.924 1.00 97.31 181 GLN A C 1
ATOM 1388 O O . GLN A 1 181 ? -9.754 1.700 -9.032 1.00 97.31 181 GLN A O 1
ATOM 1393 N N . MET A 1 182 ? -11.117 2.966 -7.808 1.00 97.44 182 MET A N 1
ATOM 1394 C CA . MET A 1 182 ? -11.693 3.632 -8.983 1.00 97.44 182 MET A CA 1
ATOM 1395 C C . MET A 1 182 ? -10.699 4.579 -9.664 1.00 97.44 182 MET A C 1
ATOM 1397 O O . MET A 1 182 ? -10.708 4.670 -10.889 1.00 97.44 182 MET A O 1
ATOM 1401 N N . LEU A 1 183 ? -9.860 5.288 -8.902 1.00 96.44 183 LEU A N 1
ATOM 1402 C CA . LEU A 1 183 ? -8.796 6.126 -9.468 1.00 96.44 183 LEU A CA 1
ATOM 1403 C C . LEU A 1 183 ? -7.719 5.272 -10.148 1.00 96.44 183 LEU A C 1
ATOM 1405 O O . LEU A 1 183 ? -7.298 5.610 -11.246 1.00 96.44 183 LEU A O 1
ATOM 1409 N N . GLU A 1 184 ? -7.354 4.140 -9.549 1.00 96.69 184 GLU A N 1
ATOM 1410 C CA . GLU A 1 184 ? -6.418 3.158 -10.123 1.00 96.69 184 GLU A CA 1
ATOM 1411 C C . GLU A 1 184 ? -6.920 2.604 -11.463 1.00 96.69 184 GLU A C 1
ATOM 1413 O O . GLU A 1 184 ? -6.196 2.608 -12.455 1.00 96.69 184 GLU A O 1
ATOM 1418 N N . ARG A 1 185 ? -8.200 2.212 -11.543 1.00 97.12 185 ARG A N 1
ATOM 1419 C CA . ARG A 1 185 ? -8.803 1.782 -12.816 1.00 97.12 185 ARG A CA 1
ATOM 1420 C C . ARG A 1 185 ? -8.769 2.885 -13.870 1.00 97.12 185 ARG A C 1
ATOM 1422 O O . ARG A 1 185 ? -8.434 2.628 -15.019 1.00 97.12 185 ARG A O 1
ATOM 1429 N N . ARG A 1 186 ? -9.057 4.129 -13.475 1.00 96.88 186 ARG A N 1
ATOM 1430 C CA . ARG A 1 186 ? -8.984 5.279 -14.388 1.00 96.88 186 ARG A CA 1
ATOM 1431 C C . ARG A 1 186 ? -7.562 5.553 -14.878 1.00 96.88 186 ARG A C 1
ATOM 1433 O O . ARG A 1 186 ? -7.426 6.038 -15.997 1.00 96.88 186 ARG A O 1
ATOM 1440 N N . LEU A 1 187 ? -6.539 5.276 -14.063 1.00 95.50 187 LEU A N 1
ATOM 1441 C CA . LEU A 1 187 ? -5.137 5.350 -14.477 1.00 95.50 187 LEU A CA 1
ATOM 1442 C C . LEU A 1 187 ? -4.836 4.291 -15.545 1.00 95.50 187 LEU A C 1
ATOM 1444 O O . LEU A 1 187 ? -4.261 4.620 -16.581 1.00 95.50 187 LEU A O 1
ATOM 1448 N N . ALA A 1 188 ? -5.278 3.050 -15.328 1.00 95.69 188 ALA A N 1
ATOM 1449 C CA . ALA A 1 188 ? -5.110 1.964 -16.294 1.00 95.69 188 ALA A CA 1
ATOM 1450 C C . ALA A 1 188 ? -5.792 2.265 -17.639 1.00 95.69 188 ALA A C 1
ATOM 1452 O O . ALA A 1 188 ? -5.217 2.057 -18.704 1.00 95.69 188 ALA A O 1
ATOM 1453 N N . GLU A 1 189 ? -6.989 2.849 -17.603 1.00 96.38 189 GLU A N 1
ATOM 1454 C CA . GLU A 1 189 ? -7.706 3.297 -18.803 1.00 96.38 189 GLU A CA 1
ATOM 1455 C C . GLU A 1 189 ? -7.019 4.478 -19.513 1.00 96.38 189 GLU A C 1
ATOM 1457 O O . GLU A 1 189 ? -7.284 4.727 -20.689 1.00 96.38 189 GLU A O 1
ATOM 1462 N N . SER A 1 190 ? -6.154 5.227 -18.821 1.00 94.12 190 SER A N 1
ATOM 1463 C CA . SER A 1 190 ? -5.497 6.417 -19.364 1.00 94.12 190 SER A CA 1
ATOM 1464 C C . SER A 1 190 ? -4.074 6.190 -19.861 1.00 94.12 190 SER A C 1
ATOM 1466 O O . SER A 1 190 ? -3.455 7.163 -20.279 1.00 94.12 190 SER A O 1
ATOM 1468 N N . LEU A 1 191 ? -3.544 4.961 -19.847 1.00 89.75 191 LEU A N 1
ATOM 1469 C CA . LEU A 1 191 ? -2.136 4.688 -20.186 1.00 89.75 191 LEU A CA 1
ATOM 1470 C C . LEU A 1 191 ? -1.717 5.186 -21.584 1.00 89.75 191 LEU A C 1
ATOM 1472 O O . LEU A 1 191 ? -0.560 5.546 -21.784 1.00 89.75 191 LEU A O 1
ATOM 1476 N N . GLY A 1 192 ? -2.657 5.275 -22.533 1.00 89.62 192 GLY A N 1
ATOM 1477 C CA . GLY A 1 192 ? -2.427 5.854 -23.866 1.00 89.62 192 GLY A CA 1
ATOM 1478 C C . GLY A 1 192 ? -2.392 7.391 -23.920 1.00 89.62 192 GLY A C 1
ATOM 1479 O O . GLY A 1 192 ? -2.073 7.956 -24.963 1.00 89.62 192 GLY A O 1
ATOM 1480 N N . ASP A 1 193 ? -2.714 8.075 -22.820 1.00 93.06 193 ASP A N 1
ATOM 1481 C CA . ASP A 1 193 ? -2.698 9.533 -22.668 1.00 93.06 193 ASP A CA 1
ATOM 1482 C C . ASP A 1 193 ? -1.737 9.928 -21.527 1.00 93.06 193 ASP A C 1
ATOM 1484 O O . ASP A 1 193 ? -2.097 9.872 -20.342 1.00 93.06 193 ASP A O 1
ATOM 1488 N N . PRO A 1 194 ? -0.503 10.357 -21.857 1.00 89.12 194 PRO A N 1
ATOM 1489 C CA . PRO A 1 194 ? 0.501 10.717 -20.861 1.00 89.12 194 PRO A CA 1
ATOM 1490 C C . PRO A 1 194 ? 0.088 11.871 -19.944 1.00 89.12 194 PRO A C 1
ATOM 1492 O O . PRO A 1 194 ? 0.475 11.890 -18.777 1.00 89.12 194 PRO A O 1
ATOM 1495 N N . HIS A 1 195 ? -0.680 12.847 -20.438 1.00 89.56 195 HIS A N 1
ATOM 1496 C CA . HIS A 1 195 ? -1.097 13.987 -19.619 1.00 89.56 195 HIS A CA 1
ATOM 1497 C C . HIS A 1 195 ? -2.122 13.554 -18.579 1.00 89.56 195 HIS A C 1
ATOM 1499 O O . HIS A 1 195 ? -1.964 13.847 -17.393 1.00 89.56 195 HIS A O 1
ATOM 1505 N N . ARG A 1 196 ? -3.127 12.792 -19.015 1.00 92.25 196 ARG A N 1
ATOM 1506 C CA . ARG A 1 196 ? -4.160 12.263 -18.127 1.00 92.25 196 ARG A CA 1
ATOM 1507 C C . ARG A 1 196 ? -3.605 11.254 -17.124 1.00 92.25 196 ARG A C 1
ATOM 1509 O O . ARG A 1 196 ? -3.987 11.294 -15.957 1.00 92.25 196 ARG A O 1
ATOM 1516 N N . SER A 1 197 ? -2.677 10.397 -17.548 1.00 91.31 197 SER A N 1
ATOM 1517 C CA . SER A 1 197 ? -2.008 9.449 -16.651 1.00 91.31 197 SER A CA 1
ATOM 1518 C C . SER A 1 197 ? -1.235 10.161 -15.547 1.00 91.31 197 SER A C 1
ATOM 1520 O O . SER A 1 197 ? -1.334 9.772 -14.388 1.00 91.31 197 SER A O 1
ATOM 1522 N N . ARG A 1 198 ? -0.511 11.238 -15.877 1.00 89.25 198 ARG A N 1
ATOM 1523 C CA . ARG A 1 198 ? 0.192 12.058 -14.879 1.00 89.25 198 ARG A CA 1
ATOM 1524 C C . ARG A 1 198 ? -0.765 12.751 -13.921 1.00 89.25 198 ARG A C 1
ATOM 1526 O O . ARG A 1 198 ? -0.538 12.704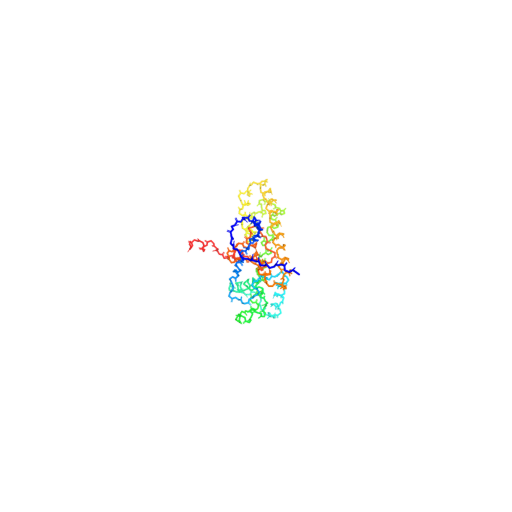 -12.720 1.00 89.25 198 ARG A O 1
ATOM 1533 N N . GLU A 1 199 ? -1.846 13.338 -14.432 1.00 90.88 199 GLU A N 1
ATOM 1534 C CA . GLU A 1 199 ? -2.863 13.986 -13.595 1.00 90.88 199 GLU A CA 1
ATOM 1535 C C . GLU A 1 199 ? -3.457 13.001 -12.576 1.00 90.88 199 GLU A C 1
ATOM 1537 O O . GLU A 1 199 ? -3.489 13.282 -11.379 1.00 90.88 199 GLU A O 1
ATOM 1542 N N . ILE A 1 200 ? -3.871 11.812 -13.030 1.00 93.31 200 ILE A N 1
ATOM 1543 C CA . ILE A 1 200 ? -4.398 10.768 -12.141 1.00 93.31 200 ILE A CA 1
ATOM 1544 C C . ILE A 1 200 ? -3.300 10.246 -11.207 1.00 93.31 200 ILE A C 1
ATOM 1546 O O . ILE A 1 200 ? -3.558 10.027 -10.024 1.00 93.31 200 ILE A O 1
ATOM 1550 N N . GLY A 1 201 ? -2.073 10.099 -11.707 1.00 92.25 201 GLY A N 1
ATOM 1551 C CA . GLY A 1 201 ? -0.908 9.710 -10.922 1.00 92.25 201 GLY A CA 1
ATOM 1552 C C . GLY A 1 201 ? -0.669 10.642 -9.735 1.00 92.25 201 GLY A C 1
ATOM 1553 O O . GLY A 1 201 ? -0.533 10.155 -8.618 1.00 92.25 201 GLY A O 1
ATOM 1554 N N . THR A 1 202 ? -0.731 11.962 -9.939 1.00 89.62 202 THR A N 1
ATOM 1555 C CA . THR A 1 202 ? -0.618 12.961 -8.861 1.00 89.62 202 THR A CA 1
ATOM 1556 C C . THR A 1 202 ? -1.764 12.865 -7.850 1.00 89.62 202 THR A C 1
ATOM 1558 O O . THR A 1 202 ? -1.553 13.073 -6.656 1.00 89.62 202 THR A O 1
ATOM 1561 N N . LEU A 1 203 ? -2.979 12.511 -8.289 1.00 93.56 203 LEU A N 1
ATOM 1562 C CA . LEU A 1 203 ? -4.101 12.276 -7.371 1.00 93.56 203 LEU A CA 1
ATOM 1563 C C . LEU A 1 203 ? -3.898 11.021 -6.511 1.00 93.56 203 LEU A C 1
ATOM 1565 O O . LEU A 1 203 ? -4.338 10.996 -5.362 1.00 93.56 203 LEU A O 1
ATOM 1569 N N . LEU A 1 204 ? -3.259 9.980 -7.047 1.00 94.31 204 LEU A N 1
ATOM 1570 C CA . LEU A 1 204 ? -2.946 8.751 -6.311 1.00 94.31 204 LEU A CA 1
ATOM 1571 C C . LEU A 1 204 ? -1.776 8.963 -5.345 1.00 94.31 204 LEU A C 1
ATOM 1573 O O . LEU A 1 204 ? -1.879 8.615 -4.165 1.00 94.31 204 LEU A O 1
ATOM 1577 N N . TYR A 1 205 ? -0.701 9.585 -5.826 1.00 90.56 205 TYR A N 1
ATOM 1578 C CA . TYR A 1 205 ? 0.517 9.845 -5.075 1.00 90.56 205 TYR A CA 1
ATOM 1579 C C . TYR A 1 205 ? 1.130 11.200 -5.453 1.00 90.56 205 TYR A C 1
ATOM 1581 O O . TYR A 1 205 ? 1.494 11.445 -6.599 1.00 90.56 205 TYR A O 1
ATOM 1589 N N . ASP A 1 206 ? 1.315 12.045 -4.442 1.00 83.25 206 ASP A N 1
ATOM 1590 C CA . ASP A 1 206 ? 2.086 13.289 -4.501 1.00 83.25 206 ASP A CA 1
ATOM 1591 C C . ASP A 1 206 ? 3.209 13.189 -3.458 1.00 83.25 206 ASP A C 1
ATOM 1593 O O . ASP A 1 206 ? 3.016 12.645 -2.365 1.00 83.25 206 ASP A O 1
ATOM 1597 N N . VAL A 1 207 ? 4.378 13.734 -3.784 1.00 71.44 207 VAL A N 1
ATOM 1598 C CA . VAL A 1 207 ? 5.567 13.831 -2.927 1.00 71.44 207 VAL A CA 1
ATOM 1599 C C . VAL A 1 207 ? 5.262 14.514 -1.594 1.00 71.44 207 VAL A C 1
ATOM 1601 O O . VAL A 1 207 ? 5.865 14.171 -0.578 1.00 71.44 207 VAL A O 1
ATOM 1604 N N . ARG A 1 208 ? 4.276 15.418 -1.550 1.00 76.12 208 ARG A N 1
ATOM 1605 C CA . ARG A 1 208 ? 3.816 16.070 -0.306 1.00 76.12 208 ARG A CA 1
ATOM 1606 C C . ARG A 1 208 ? 2.964 15.162 0.586 1.00 76.12 208 ARG A C 1
ATOM 1608 O O . ARG A 1 208 ? 2.482 15.591 1.636 1.00 76.12 208 ARG A O 1
ATOM 1615 N N . GLY A 1 209 ? 2.734 13.918 0.168 1.00 76.38 209 GLY A N 1
ATOM 1616 C CA . GLY A 1 209 ? 1.987 12.923 0.925 1.00 76.38 209 GLY A CA 1
ATOM 1617 C C . GLY A 1 209 ? 0.487 13.200 1.004 1.00 76.38 209 GLY A C 1
ATOM 1618 O O . GLY A 1 209 ? -0.158 12.652 1.890 1.00 76.38 209 GLY A O 1
ATOM 1619 N N . GLN A 1 210 ? -0.071 14.016 0.104 1.00 84.31 210 GLN A N 1
ATOM 1620 C CA . GLN A 1 210 ? -1.505 14.354 0.070 1.00 84.31 210 GLN A CA 1
ATOM 1621 C C . GLN A 1 210 ? -2.316 13.504 -0.924 1.00 84.31 210 GLN A C 1
ATOM 1623 O O . GLN A 1 210 ? -3.522 13.700 -1.068 1.00 84.31 210 GLN A O 1
ATOM 1628 N N . GLY A 1 211 ? -1.664 12.563 -1.613 1.00 91.44 211 GLY A N 1
ATOM 1629 C CA . GLY A 1 211 ? -2.318 11.660 -2.557 1.00 91.44 211 GLY A CA 1
ATOM 1630 C C . GLY A 1 211 ? -3.290 10.685 -1.885 1.00 91.44 211 GLY A C 1
ATOM 1631 O O . GLY A 1 211 ? -3.234 10.433 -0.678 1.00 91.44 211 GLY A O 1
ATOM 1632 N N . ALA A 1 212 ? -4.170 10.092 -2.687 1.00 95.50 212 ALA A N 1
ATOM 1633 C CA . ALA A 1 212 ? -5.194 9.155 -2.240 1.00 95.50 212 ALA A CA 1
ATOM 1634 C C . ALA A 1 212 ? -4.619 7.931 -1.499 1.00 95.50 212 ALA A C 1
ATOM 1636 O O . ALA A 1 212 ? -5.258 7.412 -0.583 1.00 95.50 212 ALA A O 1
ATOM 1637 N N . TRP A 1 213 ? -3.399 7.497 -1.833 1.00 96.12 213 TRP A N 1
ATOM 1638 C CA . TRP A 1 213 ? -2.721 6.416 -1.114 1.00 96.12 213 TRP A CA 1
ATOM 1639 C C . TRP A 1 213 ? -2.340 6.781 0.323 1.00 96.12 213 TRP A C 1
ATOM 1641 O O . TRP A 1 213 ? -2.210 5.891 1.158 1.00 96.12 213 TRP A O 1
ATOM 1651 N N . SER A 1 214 ? -2.204 8.064 0.655 1.00 94.56 214 SER A N 1
ATOM 1652 C CA . SER A 1 214 ? -1.887 8.515 2.016 1.00 94.56 214 SER A CA 1
ATOM 1653 C C . SER A 1 214 ? -3.107 8.608 2.932 1.00 94.56 214 SER A C 1
ATOM 1655 O O . SER A 1 214 ? -2.955 8.916 4.115 1.00 94.56 214 SER A O 1
ATOM 1657 N N . LEU A 1 215 ? -4.319 8.361 2.419 1.00 95.75 215 LEU A N 1
ATOM 1658 C CA . LEU A 1 215 ? -5.535 8.450 3.221 1.00 95.75 215 LEU A CA 1
ATOM 1659 C C . LEU A 1 215 ? -5.471 7.482 4.421 1.00 95.75 215 LEU A C 1
ATOM 1661 O O . LEU A 1 215 ? -5.167 6.300 4.224 1.00 95.75 215 LEU A O 1
ATOM 1665 N N . PRO A 1 216 ? -5.802 7.932 5.650 1.00 95.69 216 PRO A N 1
ATOM 1666 C CA . PRO A 1 216 ? -5.629 7.119 6.859 1.00 95.69 216 PRO A CA 1
ATOM 1667 C C . PRO A 1 216 ? -6.443 5.821 6.882 1.00 95.69 216 PRO A C 1
ATOM 1669 O O . PRO A 1 216 ? -6.040 4.852 7.515 1.00 95.69 216 PRO A O 1
ATOM 1672 N N . THR A 1 217 ? -7.578 5.808 6.180 1.00 97.12 217 THR A N 1
ATOM 1673 C CA . THR A 1 217 ? -8.490 4.662 6.061 1.00 97.12 217 THR A CA 1
ATOM 1674 C C . THR A 1 217 ? -8.293 3.877 4.764 1.00 97.12 217 THR A C 1
ATOM 1676 O O . THR A 1 217 ? -9.038 2.945 4.494 1.00 97.12 217 THR A O 1
ATOM 1679 N N . TYR A 1 218 ? -7.318 4.231 3.925 1.00 97.88 218 TYR A N 1
ATOM 1680 C CA . TYR A 1 218 ? -7.010 3.429 2.744 1.00 97.88 218 TYR A CA 1
ATOM 1681 C C . TYR A 1 218 ? -6.257 2.161 3.152 1.00 97.88 218 TYR A C 1
ATOM 1683 O O . TYR A 1 218 ? -5.198 2.256 3.765 1.00 97.88 218 TYR A O 1
ATOM 1691 N N . LEU A 1 219 ? -6.785 0.993 2.784 1.00 98.12 219 LEU A N 1
ATOM 1692 C CA . LEU A 1 219 ? -6.103 -0.294 2.934 1.00 98.12 219 LEU A CA 1
ATOM 1693 C C . LEU A 1 219 ? -5.359 -0.634 1.625 1.00 98.12 219 LEU A C 1
ATOM 1695 O O . LEU A 1 219 ? -6.029 -0.913 0.626 1.00 98.12 219 LEU A O 1
ATOM 1699 N N . PRO A 1 220 ? -4.011 -0.600 1.600 1.00 97.25 220 PRO A N 1
ATOM 1700 C CA . PRO A 1 220 ? -3.215 -0.846 0.395 1.00 97.25 220 PRO A CA 1
ATOM 1701 C C . PRO A 1 220 ? -3.348 -2.297 -0.100 1.00 97.25 220 PRO A C 1
ATOM 1703 O O . PRO A 1 220 ? -2.983 -3.212 0.642 1.00 97.25 220 PRO A O 1
ATOM 1706 N N . PRO A 1 221 ? -3.813 -2.541 -1.342 1.00 96.69 221 PRO A N 1
ATOM 1707 C CA . PRO A 1 221 ? -3.984 -3.893 -1.873 1.00 96.69 221 PRO A CA 1
ATOM 1708 C C . PRO A 1 221 ? -2.709 -4.477 -2.503 1.00 96.69 221 PRO A C 1
ATOM 1710 O O . PRO A 1 221 ? -2.714 -5.646 -2.862 1.00 96.69 221 PRO A O 1
ATOM 1713 N N . ARG A 1 222 ? -1.653 -3.671 -2.695 1.00 97.25 222 ARG A N 1
ATOM 1714 C CA . ARG A 1 222 ? -0.389 -4.076 -3.340 1.00 97.25 222 ARG A CA 1
ATOM 1715 C C . ARG A 1 222 ? 0.790 -3.205 -2.897 1.00 97.25 222 ARG A C 1
ATOM 1717 O O . ARG A 1 222 ? 0.573 -2.068 -2.451 1.00 97.25 222 ARG A O 1
ATOM 1724 N N . VAL A 1 223 ? 2.015 -3.708 -3.060 1.00 97.81 223 VAL A N 1
ATOM 1725 C CA . VAL A 1 223 ? 3.267 -3.067 -2.612 1.00 97.81 223 VAL A CA 1
ATOM 1726 C C . VAL A 1 223 ? 3.458 -1.677 -3.219 1.00 97.81 223 VAL A C 1
ATOM 1728 O O . VAL A 1 223 ? 3.775 -0.738 -2.487 1.00 97.81 223 VAL A O 1
ATOM 1731 N N . GLY A 1 224 ? 3.180 -1.492 -4.512 1.00 95.88 224 GLY A N 1
ATOM 1732 C CA . GLY A 1 224 ? 3.355 -0.205 -5.198 1.00 95.88 224 GLY A CA 1
ATOM 1733 C C . GLY A 1 224 ? 2.541 0.952 -4.607 1.00 95.88 224 GLY A C 1
ATOM 1734 O O . GLY A 1 224 ? 2.901 2.116 -4.784 1.00 95.88 224 GLY A O 1
ATOM 1735 N N . THR A 1 225 ? 1.487 0.648 -3.840 1.00 96.06 225 THR A N 1
ATOM 1736 C CA . THR A 1 225 ? 0.626 1.649 -3.181 1.00 96.06 225 THR A CA 1
ATOM 1737 C C . THR A 1 225 ? 1.042 1.999 -1.754 1.00 96.06 225 THR A C 1
ATOM 1739 O O . THR A 1 225 ? 0.413 2.841 -1.104 1.00 96.06 225 THR A O 1
ATOM 1742 N N . LEU A 1 226 ? 2.093 1.363 -1.232 1.00 95.56 226 LEU A N 1
ATOM 1743 C CA . LEU A 1 226 ? 2.610 1.660 0.096 1.00 95.56 226 LEU A CA 1
ATOM 1744 C C . LEU A 1 226 ? 3.293 3.032 0.086 1.00 95.56 226 LEU A C 1
ATOM 1746 O O . LEU A 1 226 ? 4.252 3.286 -0.644 1.00 95.56 226 LEU A O 1
ATOM 1750 N N . VAL A 1 227 ? 2.790 3.945 0.916 1.00 92.62 227 VAL A N 1
ATOM 1751 C CA . VAL A 1 227 ? 3.381 5.274 1.140 1.00 92.62 227 VAL A CA 1
ATOM 1752 C C . VAL A 1 227 ? 4.539 5.190 2.143 1.00 92.62 227 VAL A C 1
ATOM 1754 O O . VAL A 1 227 ? 4.582 4.236 2.922 1.00 92.62 227 VAL A O 1
ATOM 1757 N N . PRO A 1 228 ? 5.467 6.169 2.185 1.00 90.50 228 PRO A N 1
ATOM 1758 C CA . PRO A 1 228 ? 6.659 6.095 3.038 1.00 90.50 228 PRO A CA 1
ATOM 1759 C C . PRO A 1 228 ? 6.372 5.770 4.510 1.00 90.50 228 PRO A C 1
ATOM 1761 O O . PRO A 1 228 ? 7.087 4.966 5.096 1.00 90.50 228 PRO A O 1
ATOM 1764 N N . LEU A 1 229 ? 5.294 6.324 5.080 1.00 89.31 229 LEU A N 1
ATOM 1765 C CA . LEU A 1 229 ? 4.887 6.053 6.463 1.00 89.31 229 LEU A CA 1
ATOM 1766 C C . LEU A 1 229 ? 4.571 4.566 6.704 1.00 89.31 229 LEU A C 1
ATOM 1768 O O . LEU A 1 229 ? 5.004 4.008 7.704 1.00 89.31 229 LEU A O 1
ATOM 1772 N N . ARG A 1 230 ? 3.843 3.923 5.781 1.00 93.94 230 ARG A N 1
ATOM 1773 C CA . ARG A 1 230 ? 3.484 2.499 5.884 1.00 93.94 230 ARG A CA 1
ATOM 1774 C C . ARG A 1 230 ? 4.669 1.591 5.591 1.00 93.94 230 ARG A C 1
ATOM 1776 O O . ARG A 1 230 ? 4.825 0.581 6.254 1.00 93.94 230 ARG A O 1
ATOM 1783 N N . LEU A 1 231 ? 5.520 1.962 4.631 1.00 93.94 231 LEU A N 1
ATOM 1784 C CA . LEU A 1 231 ? 6.755 1.222 4.349 1.00 93.94 231 LEU A CA 1
ATOM 1785 C C . LEU A 1 231 ? 7.653 1.161 5.577 1.00 93.94 231 LEU A C 1
ATOM 1787 O O . LEU A 1 231 ? 8.134 0.097 5.937 1.00 93.94 231 LEU A O 1
ATOM 1791 N N . ALA A 1 232 ? 7.853 2.304 6.223 1.00 91.94 232 ALA A N 1
ATOM 1792 C CA . ALA A 1 232 ? 8.671 2.379 7.415 1.00 91.94 232 ALA A CA 1
ATOM 1793 C C . ALA A 1 232 ? 8.041 1.603 8.587 1.00 91.94 232 ALA A C 1
ATOM 1795 O O . ALA A 1 232 ? 8.747 0.848 9.245 1.00 91.94 232 ALA A O 1
ATOM 1796 N N . ALA A 1 233 ? 6.717 1.683 8.781 1.00 92.69 233 ALA A N 1
ATOM 1797 C CA . ALA A 1 233 ? 6.025 0.867 9.781 1.00 92.69 233 ALA A CA 1
ATOM 1798 C C . ALA A 1 233 ? 6.189 -0.642 9.519 1.00 92.69 233 ALA A C 1
ATOM 1800 O O . ALA A 1 233 ? 6.600 -1.367 10.417 1.00 92.69 233 ALA A O 1
ATOM 1801 N N . LEU A 1 234 ? 5.957 -1.095 8.280 1.00 94.31 234 LEU A N 1
ATOM 1802 C CA . LEU A 1 234 ? 6.129 -2.496 7.884 1.00 94.31 234 LEU A CA 1
ATOM 1803 C C . LEU A 1 234 ? 7.570 -2.967 8.077 1.00 94.31 234 LEU A C 1
ATOM 1805 O O . LEU A 1 234 ? 7.782 -4.088 8.510 1.00 94.31 234 LEU A O 1
ATOM 1809 N N . LEU A 1 235 ? 8.571 -2.140 7.770 1.00 91.56 235 LEU A N 1
ATOM 1810 C CA . LEU A 1 235 ? 9.983 -2.508 7.916 1.00 91.56 235 LEU A CA 1
ATOM 1811 C C . LEU A 1 235 ? 10.487 -2.454 9.366 1.00 91.56 235 LEU A C 1
ATOM 1813 O O . LEU A 1 235 ? 11.578 -2.953 9.636 1.00 91.56 235 LEU A O 1
ATOM 1817 N N . GLY A 1 236 ? 9.700 -1.908 10.298 1.00 86.06 236 GLY A N 1
ATOM 1818 C CA . GLY A 1 236 ? 10.138 -1.659 11.672 1.00 86.06 236 GLY A CA 1
ATOM 1819 C C . GLY A 1 236 ? 11.098 -0.470 11.794 1.00 86.06 236 GLY A C 1
ATOM 1820 O O . GLY A 1 236 ? 11.834 -0.375 12.775 1.00 86.06 236 GLY A O 1
ATOM 1821 N N . ASP A 1 237 ? 11.107 0.436 10.809 1.00 77.94 237 ASP A N 1
ATOM 1822 C CA . ASP A 1 237 ? 11.846 1.696 10.887 1.00 77.94 237 ASP A CA 1
ATOM 1823 C C . ASP A 1 237 ? 11.190 2.565 11.984 1.00 77.94 237 ASP A C 1
ATOM 1825 O O . ASP A 1 237 ? 9.996 2.870 11.927 1.00 77.94 237 ASP A O 1
ATOM 1829 N N . ASP A 1 238 ? 11.949 3.006 12.989 1.00 54.09 238 ASP A N 1
ATOM 1830 C CA . ASP A 1 238 ? 11.413 3.821 14.086 1.00 54.09 238 ASP A CA 1
ATOM 1831 C C . ASP A 1 238 ? 11.216 5.292 13.650 1.00 54.09 238 ASP A C 1
ATOM 1833 O O . ASP A 1 238 ? 12.047 6.177 13.869 1.00 54.09 238 ASP A O 1
ATOM 1837 N N . ILE A 1 239 ? 10.094 5.574 12.978 1.00 47.34 239 ILE A N 1
ATOM 1838 C CA . ILE A 1 239 ? 9.759 6.901 12.412 1.00 47.34 239 ILE A CA 1
ATOM 1839 C C . ILE A 1 239 ? 9.627 7.971 13.511 1.00 47.34 239 ILE A C 1
ATOM 1841 O O . ILE A 1 239 ? 9.806 9.170 13.263 1.00 47.34 239 ILE A O 1
ATOM 1845 N N . THR A 1 240 ? 9.326 7.562 14.748 1.00 41.62 240 THR A N 1
ATOM 1846 C CA . THR A 1 240 ? 9.144 8.486 15.876 1.00 41.62 240 THR A CA 1
ATOM 1847 C C . THR A 1 240 ? 10.450 9.132 16.339 1.00 41.62 240 THR A C 1
ATOM 1849 O O . THR A 1 240 ? 10.420 10.251 16.859 1.00 41.62 240 THR A O 1
ATOM 1852 N N . ALA A 1 241 ? 11.599 8.500 16.077 1.00 35.75 241 ALA A N 1
ATOM 1853 C CA . ALA A 1 241 ? 12.911 9.078 16.347 1.00 35.75 241 ALA A CA 1
ATOM 1854 C C . ALA A 1 241 ? 13.222 10.262 15.412 1.00 35.75 241 ALA A C 1
ATOM 1856 O O . ALA A 1 241 ? 13.778 11.269 15.848 1.00 35.75 241 ALA A O 1
ATOM 1857 N N . VAL A 1 242 ? 12.786 10.195 14.150 1.00 37.78 242 VAL A N 1
ATOM 1858 C CA . VAL A 1 242 ? 13.077 11.222 13.132 1.00 37.78 242 VAL A CA 1
ATOM 1859 C C . VAL A 1 242 ? 12.284 12.512 13.377 1.00 37.78 242 VAL A C 1
ATOM 1861 O O . VAL A 1 242 ? 12.812 13.607 13.198 1.00 37.78 242 VAL A O 1
ATOM 1864 N N . ARG A 1 243 ? 11.044 12.416 13.881 1.00 34.84 243 ARG A N 1
ATOM 1865 C CA . ARG A 1 243 ? 10.218 13.592 14.227 1.00 34.84 243 ARG A CA 1
ATOM 1866 C C . ARG A 1 243 ? 10.637 14.324 15.506 1.00 34.84 243 ARG A C 1
ATOM 1868 O O . ARG A 1 243 ? 10.211 15.454 15.692 1.00 34.84 243 ARG A O 1
ATOM 1875 N N . ARG A 1 244 ? 11.440 13.714 16.387 1.00 34.09 244 ARG A N 1
ATOM 1876 C CA . ARG A 1 244 ? 12.011 14.404 17.565 1.00 34.09 244 ARG A CA 1
ATOM 1877 C C . ARG A 1 244 ? 13.315 15.143 17.254 1.00 34.09 244 ARG A C 1
ATOM 1879 O O . ARG A 1 244 ? 13.788 15.896 18.096 1.00 34.09 244 ARG A O 1
ATOM 1886 N N . ALA A 1 245 ? 13.885 14.915 16.073 1.00 36.81 245 ALA A N 1
ATOM 1887 C CA . ALA A 1 245 ? 15.134 15.519 15.622 1.00 36.81 245 ALA A CA 1
ATOM 1888 C C . ALA A 1 245 ? 14.937 16.626 14.565 1.00 36.81 245 ALA A C 1
ATOM 1890 O O . ALA A 1 245 ? 15.929 17.138 14.052 1.00 36.81 245 ALA A O 1
ATOM 1891 N N . SER A 1 246 ? 13.685 16.970 14.223 1.00 32.78 246 SER A N 1
ATOM 1892 C CA . SER A 1 246 ? 13.326 18.053 13.289 1.00 32.78 246 SER A CA 1
ATOM 1893 C C . SER A 1 246 ? 12.637 19.203 14.010 1.00 32.78 246 SER A C 1
ATOM 1895 O O . SER A 1 246 ? 11.738 18.904 14.826 1.00 32.78 246 SER A O 1
#